Protein AF-A0A559KK58-F1 (afdb_monomer_lite)

Foldseek 3Di:
DVVVVVVLVVVLVVCVVVVNLVVNLVVLVVVLVPPDLAPPLPVNVVSLVVNCVSCVVVVVNVVSLVVLLVNLVSCLPPHLVLVVSLVSLVVQCVVDDPPDDLQSNLSSLQSNLSSCVSVLVLVSNLVSLVSSLVSCDPVPVPSNVVSLVSNLVSLVSVCVVVVNDVVSVVVSVVSVVVVVVVVVVVVVVD

Radius of gyration: 19.9 Å; chains: 1; bounding box: 42×38×58 Å

Sequence (190 aa):
MDELLNELKGYFAKYQTSDSMASYQIAIHAFLAHIPQWLAFELQMSLSYIRDELAHQAGAVFLTHSGRVGLISMWLAYSGKAASAVKAAKALDTTLREGDCRWLRGIAPYLASQAYSQLHDYRKAHNRAARAVKIFQETFPSDAATARNALLQAKLELYQQNNSDPKDLEEILSFADTETTRDRAARLTL

pLDDT: mean 80.18, std 13.8, range [43.69, 97.81]

Organism: Fusarium oxysporum f. sp. cubense (NCBI:txid61366)

Structure (mmCIF, N/CA/C/O backbone):
data_AF-A0A559KK58-F1
#
_entry.id   AF-A0A559KK58-F1
#
loop_
_atom_site.group_PDB
_atom_site.id
_atom_site.type_symbol
_atom_site.label_atom_id
_atom_site.label_alt_id
_atom_site.label_comp_id
_atom_site.label_asym_id
_atom_site.label_entity_id
_atom_site.label_seq_id
_atom_site.pdbx_PDB_ins_code
_atom_site.Cartn_x
_atom_site.Cartn_y
_atom_site.Cartn_z
_atom_site.occupancy
_atom_site.B_iso_or_equiv
_atom_site.auth_seq_id
_atom_site.auth_comp_id
_atom_site.auth_asym_id
_atom_site.auth_atom_id
_atom_site.pdbx_PDB_model_num
ATOM 1 N N . MET A 1 1 ? 2.236 -7.028 30.155 1.00 51.50 1 MET A N 1
ATOM 2 C CA . MET A 1 1 ? 1.472 -6.707 28.926 1.00 51.50 1 MET A CA 1
ATOM 3 C C . MET A 1 1 ? -0.007 -7.026 29.126 1.00 51.50 1 MET A C 1
ATOM 5 O O . MET A 1 1 ? -0.824 -6.155 28.864 1.00 51.50 1 MET A O 1
ATOM 9 N N . ASP A 1 2 ? -0.340 -8.196 29.680 1.00 51.03 2 ASP A N 1
ATOM 10 C CA . ASP A 1 2 ? -1.727 -8.598 29.985 1.00 51.03 2 ASP A CA 1
ATOM 11 C C . ASP A 1 2 ? -2.460 -7.679 30.967 1.00 51.03 2 ASP A C 1
ATOM 13 O O . ASP A 1 2 ? -3.656 -7.446 30.827 1.00 51.03 2 ASP A O 1
ATOM 17 N N . GLU A 1 3 ? -1.742 -7.105 31.929 1.00 54.62 3 GLU A N 1
ATOM 18 C CA . GLU A 1 3 ? -2.306 -6.204 32.939 1.00 54.62 3 GLU A CA 1
ATOM 19 C C . GLU A 1 3 ? -2.810 -4.886 32.325 1.00 54.62 3 GLU A C 1
ATOM 21 O O . GLU A 1 3 ? -3.969 -4.525 32.508 1.00 54.62 3 GLU A O 1
ATOM 26 N N . LEU A 1 4 ? -1.998 -4.250 31.471 1.00 58.09 4 LEU A N 1
ATOM 27 C CA . LEU A 1 4 ? -2.384 -3.058 30.703 1.00 58.09 4 LEU A CA 1
ATOM 28 C C . LEU A 1 4 ? -3.549 -3.356 29.742 1.00 58.09 4 LEU A C 1
ATOM 30 O O . LEU A 1 4 ? -4.440 -2.533 29.549 1.00 58.09 4 LEU A O 1
ATOM 34 N N . LEU A 1 5 ? -3.551 -4.549 29.137 1.00 57.44 5 LEU A N 1
ATOM 35 C CA . LEU A 1 5 ? -4.609 -4.989 28.229 1.00 57.44 5 LEU A CA 1
ATOM 36 C C . LEU A 1 5 ? -5.940 -5.186 28.968 1.00 57.44 5 LEU A C 1
ATOM 38 O O . LEU A 1 5 ? -6.999 -4.847 28.442 1.00 57.44 5 LEU A O 1
ATOM 42 N N . ASN A 1 6 ? -5.887 -5.725 30.187 1.00 63.09 6 ASN A N 1
ATOM 43 C CA . ASN A 1 6 ? -7.049 -5.895 31.053 1.00 63.09 6 ASN A CA 1
ATOM 44 C C . ASN A 1 6 ? -7.560 -4.556 31.589 1.00 63.09 6 ASN A C 1
ATOM 46 O O . ASN A 1 6 ? -8.771 -4.352 31.653 1.00 63.09 6 ASN A O 1
ATOM 50 N N . GLU A 1 7 ? -6.666 -3.620 31.895 1.00 63.28 7 GLU A N 1
ATOM 51 C CA . GLU A 1 7 ? -7.043 -2.270 32.307 1.00 63.28 7 GLU A CA 1
ATOM 52 C C . GLU A 1 7 ? -7.727 -1.504 31.162 1.00 63.28 7 GLU A C 1
ATOM 54 O O . GLU A 1 7 ? -8.810 -0.943 31.346 1.00 63.28 7 GLU A O 1
ATOM 59 N N . LEU A 1 8 ? -7.173 -1.580 29.944 1.00 61.06 8 LEU A N 1
ATOM 60 C CA . LEU A 1 8 ? -7.795 -1.049 28.725 1.00 61.06 8 LEU A CA 1
ATOM 61 C C . LEU A 1 8 ? -9.183 -1.655 28.500 1.00 61.06 8 LEU A C 1
ATOM 63 O O . LEU A 1 8 ? -10.144 -0.910 28.337 1.00 61.06 8 LEU A O 1
ATOM 67 N N . LYS A 1 9 ? -9.324 -2.985 28.586 1.00 63.34 9 LYS A N 1
ATOM 68 C CA . LYS A 1 9 ? -10.633 -3.664 28.516 1.00 63.34 9 LYS A CA 1
ATOM 69 C C . LYS A 1 9 ? -11.619 -3.148 29.572 1.00 63.34 9 LYS A C 1
ATOM 71 O O . LYS A 1 9 ? -12.800 -2.990 29.270 1.00 63.34 9 LYS A O 1
ATOM 76 N N . GLY A 1 10 ? -11.148 -2.846 30.782 1.00 64.69 10 GLY A N 1
ATOM 77 C CA . GLY A 1 10 ? -11.958 -2.257 31.850 1.00 64.69 10 GLY A CA 1
ATOM 78 C C . GLY A 1 10 ? -12.470 -0.850 31.521 1.00 64.69 10 GLY A C 1
ATOM 79 O O . GLY A 1 10 ? -13.640 -0.550 31.761 1.00 64.69 10 GLY A O 1
ATOM 80 N N . TYR A 1 11 ? -11.638 0.009 30.923 1.00 65.56 11 TYR A N 1
ATOM 81 C CA . TYR A 1 11 ? -12.080 1.319 30.424 1.00 65.56 11 TYR A CA 1
ATOM 82 C C . TYR A 1 11 ? -13.043 1.186 29.242 1.00 65.56 11 TYR A C 1
ATOM 84 O O . TYR A 1 11 ? -14.040 1.898 29.163 1.00 65.56 11 TYR A O 1
ATOM 92 N N . PHE A 1 12 ? -12.789 0.230 28.357 1.00 66.06 12 PHE A N 1
ATOM 93 C CA . PHE A 1 12 ? -13.595 -0.040 27.170 1.00 66.06 12 PHE A CA 1
ATOM 94 C C . PHE A 1 12 ? -15.013 -0.504 27.513 1.00 66.06 12 PHE A C 1
ATOM 96 O O . PHE A 1 12 ? -15.978 -0.024 26.917 1.00 66.06 12 PHE A O 1
ATOM 103 N N . ALA A 1 13 ? -15.154 -1.339 28.546 1.00 65.94 13 ALA A N 1
ATOM 104 C CA . ALA A 1 13 ? -16.453 -1.739 29.076 1.00 65.94 13 ALA A CA 1
ATOM 105 C C . ALA A 1 13 ? -17.284 -0.531 29.550 1.00 65.94 13 ALA A C 1
ATOM 107 O O . ALA A 1 13 ? -18.486 -0.483 29.298 1.00 65.94 13 ALA A O 1
ATOM 108 N N . LYS A 1 14 ? -16.648 0.486 30.158 1.00 65.56 14 LYS A N 1
ATOM 109 C CA . LYS A 1 14 ? -17.328 1.712 30.624 1.00 65.56 14 LYS A CA 1
ATOM 110 C C . LYS A 1 14 ? -17.874 2.560 29.471 1.00 65.56 14 LYS A C 1
ATOM 112 O O . LYS A 1 14 ? -18.967 3.123 29.579 1.00 65.56 14 LYS A O 1
ATOM 117 N N . TYR A 1 15 ? -17.143 2.641 28.360 1.00 62.94 15 TYR A N 1
ATOM 118 C CA . TYR A 1 15 ? -17.608 3.359 27.171 1.00 62.94 15 TYR A CA 1
ATOM 119 C C . TYR A 1 15 ? -18.758 2.630 26.463 1.00 62.94 1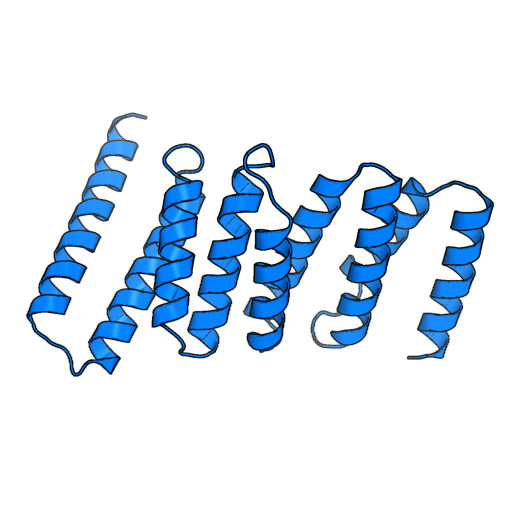5 TYR A C 1
ATOM 121 O O . TYR A 1 15 ? -19.711 3.276 26.032 1.00 62.94 15 TYR A O 1
ATOM 129 N N . GLN A 1 16 ? -18.723 1.293 26.419 1.00 58.62 16 GLN A N 1
ATOM 130 C CA . GLN A 1 16 ? -19.823 0.492 25.872 1.00 58.62 16 GLN A CA 1
ATOM 131 C C . GLN A 1 16 ? -21.109 0.628 26.694 1.00 58.62 16 GLN A C 1
ATOM 133 O O . GLN A 1 16 ? -22.181 0.799 26.124 1.00 58.62 16 GLN A O 1
ATOM 138 N N . THR A 1 17 ? -21.016 0.636 28.027 1.00 63.09 17 THR A N 1
ATOM 139 C CA . THR A 1 17 ? -22.186 0.840 28.903 1.00 63.09 17 THR A CA 1
ATOM 140 C C . THR A 1 17 ? -22.788 2.245 28.836 1.00 63.09 17 THR A C 1
ATOM 142 O O . THR A 1 17 ? -23.910 2.437 29.290 1.00 63.09 17 THR A O 1
ATOM 145 N N . SER A 1 18 ? -22.057 3.229 28.303 1.00 62.66 18 SER A N 1
ATOM 146 C CA . SER A 1 18 ? -22.502 4.629 28.199 1.00 62.66 18 SER A CA 1
ATOM 147 C C . SER A 1 18 ? -22.886 5.049 26.776 1.00 62.66 18 SER A C 1
ATOM 149 O O . SER A 1 18 ? -23.122 6.231 26.546 1.00 62.66 18 SER A O 1
ATOM 151 N N . ASP A 1 19 ? -22.923 4.103 25.830 1.00 59.19 19 ASP A N 1
ATOM 152 C CA . ASP A 1 19 ? -23.214 4.323 24.403 1.00 59.19 19 ASP A CA 1
ATOM 153 C C . ASP A 1 19 ? -22.347 5.424 23.744 1.00 59.19 19 ASP A C 1
ATOM 155 O O . ASP A 1 19 ? -22.726 6.089 22.782 1.00 59.19 19 ASP A O 1
ATOM 159 N N . SER A 1 20 ? -21.133 5.634 24.266 1.00 65.94 20 SER A N 1
ATOM 160 C CA . SER A 1 20 ? -20.225 6.711 23.849 1.00 65.94 20 SER A CA 1
ATOM 161 C C . SER A 1 20 ? -19.149 6.217 22.874 1.00 65.94 20 SER A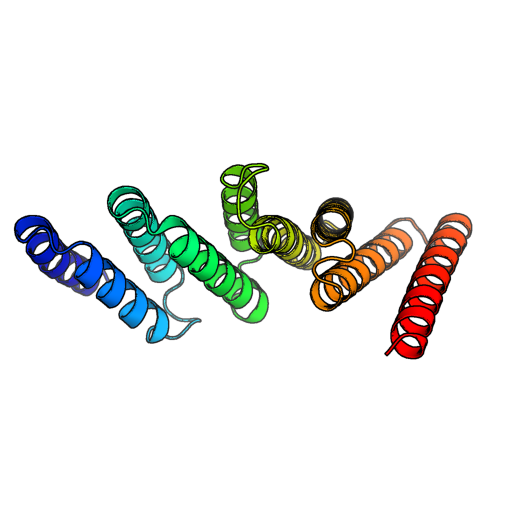 C 1
ATOM 163 O O . SER A 1 20 ? -17.946 6.439 23.047 1.00 65.94 20 SER A O 1
ATOM 165 N N . MET A 1 21 ? -19.576 5.544 21.801 1.00 64.25 21 MET A N 1
ATOM 166 C CA . MET A 1 21 ? -18.669 4.888 20.841 1.00 64.25 21 MET A CA 1
ATOM 167 C C . MET A 1 21 ? -17.661 5.839 20.186 1.00 64.25 21 MET A C 1
ATOM 169 O O . MET A 1 21 ? -16.515 5.457 19.947 1.00 64.25 21 MET A O 1
ATOM 173 N N . ALA A 1 22 ? -18.035 7.101 19.962 1.00 60.00 22 ALA A N 1
ATOM 174 C CA . ALA A 1 22 ? -17.124 8.115 19.433 1.00 60.00 22 ALA A CA 1
ATOM 175 C C . ALA A 1 22 ? -15.963 8.426 20.400 1.00 60.00 22 ALA A C 1
ATOM 177 O O . ALA A 1 22 ? -14.804 8.493 19.987 1.00 60.00 22 ALA A O 1
ATOM 178 N N . SER A 1 23 ? -16.246 8.563 21.699 1.00 64.06 23 SER A N 1
ATOM 179 C CA . SER A 1 23 ? -15.232 8.802 22.736 1.00 64.06 23 SER A CA 1
ATOM 180 C C . SER A 1 23 ? -14.291 7.610 22.885 1.00 64.06 23 SER A C 1
ATOM 182 O O . SER A 1 23 ? -13.080 7.782 23.034 1.00 64.06 23 SER A O 1
ATOM 184 N N . TYR A 1 24 ? -14.834 6.401 22.759 1.00 64.38 24 TYR A N 1
ATOM 185 C CA . TYR A 1 24 ? -14.052 5.174 22.768 1.00 64.38 24 TYR A CA 1
ATOM 186 C C . TYR A 1 24 ? -13.078 5.111 21.577 1.00 64.38 24 TYR A C 1
ATOM 188 O O . TYR A 1 24 ? -11.885 4.841 21.740 1.00 64.38 24 TYR A O 1
ATOM 196 N N . GLN A 1 25 ? -13.552 5.457 20.379 1.00 62.72 25 GLN A N 1
ATOM 197 C CA . GLN A 1 25 ? -12.721 5.508 19.177 1.00 62.72 25 GLN A CA 1
ATOM 198 C C . GLN A 1 25 ? -11.582 6.539 19.294 1.00 62.72 25 GLN A C 1
ATOM 200 O O . GLN A 1 25 ? -10.449 6.248 18.897 1.00 62.72 25 GLN A O 1
ATOM 205 N N . ILE A 1 26 ? -11.857 7.718 19.866 1.00 65.94 26 ILE A N 1
ATOM 206 C CA . ILE A 1 26 ? -10.848 8.762 20.120 1.00 65.94 26 ILE A CA 1
ATOM 207 C C . ILE A 1 26 ? -9.773 8.254 21.087 1.00 65.94 26 ILE A C 1
ATOM 209 O O . ILE A 1 26 ? -8.583 8.437 20.826 1.00 65.94 26 ILE A O 1
ATOM 213 N N . ALA A 1 27 ? -10.169 7.568 22.163 1.00 66.94 27 ALA A N 1
ATOM 214 C CA . ALA A 1 27 ? -9.234 7.025 23.143 1.00 66.94 27 ALA A CA 1
ATOM 215 C C . ALA A 1 27 ? -8.281 5.992 22.518 1.00 66.94 27 ALA A C 1
ATOM 217 O O . ALA A 1 27 ? -7.065 6.108 22.672 1.00 66.94 27 ALA A O 1
ATOM 218 N N . ILE A 1 28 ? -8.797 5.026 21.745 1.00 67.31 28 ILE A N 1
ATOM 219 C CA . ILE A 1 28 ? -7.948 4.036 21.054 1.00 67.31 28 ILE A CA 1
ATOM 220 C C . ILE A 1 28 ? -6.985 4.719 20.078 1.00 67.31 28 ILE A C 1
ATOM 222 O O . ILE A 1 28 ? -5.812 4.348 20.002 1.00 67.31 28 ILE A O 1
ATOM 226 N N . HIS A 1 29 ? -7.463 5.716 19.328 1.00 65.94 29 HIS A N 1
ATOM 227 C CA . HIS A 1 29 ? -6.617 6.459 18.400 1.00 65.94 29 HIS A CA 1
ATOM 228 C C . HIS A 1 29 ? -5.466 7.173 19.124 1.00 65.94 29 HIS A C 1
ATOM 230 O O . HIS A 1 29 ? -4.319 7.078 18.687 1.00 65.94 29 HIS A O 1
ATOM 236 N N . ALA A 1 30 ? -5.754 7.817 20.259 1.00 67.19 30 ALA A N 1
ATOM 237 C CA . ALA A 1 30 ? -4.750 8.480 21.082 1.00 67.19 30 ALA A CA 1
ATOM 238 C C . ALA A 1 30 ? -3.710 7.491 21.638 1.00 67.19 30 ALA A C 1
ATOM 240 O O . ALA A 1 30 ? -2.513 7.770 21.565 1.00 67.19 30 ALA A O 1
ATOM 241 N N . PHE A 1 31 ? -4.135 6.314 22.113 1.00 67.62 31 PHE A N 1
ATOM 242 C CA . PHE A 1 31 ? -3.216 5.267 22.577 1.00 67.62 31 PHE A CA 1
ATOM 243 C C . PHE A 1 31 ? -2.301 4.759 21.459 1.00 67.62 31 PHE A C 1
ATOM 245 O O . PHE A 1 31 ? -1.089 4.667 21.650 1.00 67.62 31 PHE A O 1
ATOM 252 N N . LEU A 1 32 ? -2.854 4.483 20.274 1.00 64.94 32 LEU A N 1
ATOM 253 C CA . LEU A 1 32 ? -2.070 4.047 19.114 1.00 64.94 32 LEU A CA 1
ATOM 254 C C . LEU A 1 32 ? -1.010 5.077 18.697 1.00 64.94 32 LEU A C 1
ATOM 256 O O . LEU A 1 32 ? 0.063 4.682 18.249 1.00 64.94 32 LEU A O 1
ATOM 260 N N . ALA A 1 33 ? -1.290 6.372 18.861 1.00 64.56 33 ALA A N 1
ATOM 261 C CA . ALA A 1 33 ? -0.351 7.440 18.525 1.00 64.56 33 ALA A CA 1
ATOM 262 C C . ALA A 1 33 ? 0.844 7.551 19.497 1.00 64.56 33 ALA A C 1
ATOM 264 O O . ALA A 1 33 ? 1.879 8.085 19.107 1.00 64.56 33 ALA A O 1
ATOM 265 N N . HIS A 1 34 ? 0.725 7.047 20.734 1.00 69.38 34 HIS A N 1
ATOM 266 C CA . HIS A 1 34 ? 1.727 7.237 21.799 1.00 69.38 34 HIS A CA 1
ATOM 267 C C . HIS A 1 34 ? 2.546 5.982 22.139 1.00 69.38 34 HIS A C 1
ATOM 269 O O . HIS A 1 34 ? 3.505 6.064 22.905 1.00 69.38 34 HIS A O 1
ATOM 275 N N . ILE A 1 35 ? 2.203 4.817 21.586 1.00 65.38 35 ILE A N 1
ATOM 276 C CA . ILE A 1 35 ? 2.972 3.583 21.794 1.00 65.38 35 ILE A CA 1
ATOM 277 C C . ILE A 1 35 ? 4.212 3.587 20.877 1.00 65.38 35 ILE A C 1
ATOM 279 O O . ILE A 1 35 ? 4.046 3.640 19.652 1.00 65.38 35 ILE A O 1
ATOM 283 N N . PRO A 1 36 ? 5.446 3.474 21.420 1.00 60.81 36 PRO A N 1
ATOM 284 C CA . PRO A 1 36 ? 6.663 3.424 20.614 1.00 60.81 36 PRO A CA 1
ATOM 285 C C . PRO A 1 36 ? 6.614 2.291 19.590 1.00 60.81 36 PRO A C 1
ATOM 287 O O . PRO A 1 36 ? 6.333 1.132 19.905 1.00 60.81 36 PRO A O 1
ATOM 290 N N . GLN A 1 37 ? 6.897 2.644 18.342 1.00 56.06 37 GLN A N 1
ATOM 291 C CA . GLN A 1 37 ? 6.483 1.890 17.157 1.00 56.06 37 GLN A CA 1
ATOM 292 C C . GLN A 1 37 ? 7.197 0.537 16.992 1.00 56.06 37 GLN A C 1
ATOM 294 O O . GLN A 1 37 ? 6.676 -0.354 16.324 1.00 56.06 37 GLN A O 1
ATOM 299 N N . TRP A 1 38 ? 8.351 0.357 17.640 1.00 56.59 38 TRP A N 1
ATOM 300 C CA . TRP A 1 38 ? 9.113 -0.896 17.674 1.00 56.59 38 TRP A CA 1
ATOM 301 C C . TRP A 1 38 ? 8.756 -1.814 18.852 1.00 56.59 38 TRP A C 1
ATOM 303 O O . TRP A 1 38 ? 9.150 -2.977 18.851 1.00 56.59 38 TRP A O 1
ATOM 313 N N . LEU A 1 39 ? 8.043 -1.320 19.872 1.00 58.97 39 LEU A N 1
ATOM 314 C CA . LEU A 1 39 ? 7.950 -2.010 21.164 1.00 58.97 39 LEU A CA 1
ATOM 315 C C . LEU A 1 39 ? 6.685 -2.869 21.325 1.00 58.97 39 LEU A C 1
ATOM 317 O O . LEU A 1 39 ? 6.641 -3.713 22.215 1.00 58.97 39 LEU A O 1
ATOM 321 N N . ALA A 1 40 ? 5.648 -2.679 20.498 1.00 67.75 40 ALA A N 1
ATOM 322 C CA . ALA A 1 40 ? 4.357 -3.333 20.743 1.00 67.75 40 ALA A CA 1
ATOM 323 C C . ALA A 1 40 ? 3.515 -3.596 19.477 1.00 67.75 40 ALA A C 1
ATOM 325 O O . ALA A 1 40 ? 2.344 -3.224 19.399 1.00 67.75 40 ALA A O 1
ATOM 326 N N . PHE A 1 41 ? 4.099 -4.277 18.486 1.00 68.25 41 PHE A N 1
ATOM 327 C CA . PHE A 1 41 ? 3.407 -4.670 17.248 1.00 68.25 41 PHE A CA 1
ATOM 328 C C . PHE A 1 41 ? 2.083 -5.423 17.505 1.00 68.25 41 PHE A C 1
ATOM 330 O O . PHE A 1 41 ? 1.060 -5.107 16.900 1.00 68.25 41 PHE A O 1
ATOM 337 N N . GLU A 1 42 ? 2.067 -6.386 18.432 1.00 67.94 42 GLU A N 1
ATOM 338 C CA . GLU A 1 42 ? 0.855 -7.168 18.732 1.00 67.94 42 GLU A CA 1
ATOM 339 C C . GLU A 1 42 ? -0.237 -6.346 19.431 1.00 67.94 42 GLU A C 1
ATOM 341 O O . GLU A 1 42 ? -1.428 -6.525 19.161 1.00 67.94 42 GLU A O 1
ATOM 346 N N . LEU A 1 43 ? 0.158 -5.381 20.266 1.00 69.25 43 LEU A N 1
ATOM 347 C CA . LEU A 1 43 ? -0.768 -4.434 20.884 1.00 69.25 43 LEU A CA 1
ATOM 348 C C . LEU A 1 43 ? -1.387 -3.506 19.831 1.00 69.25 43 LEU A C 1
ATOM 350 O O . LEU A 1 43 ? -2.594 -3.284 19.848 1.00 69.25 43 LEU A O 1
ATOM 354 N N . GLN A 1 44 ? -0.589 -3.018 18.875 1.00 69.56 44 GLN A N 1
ATOM 355 C CA . GLN A 1 44 ? -1.083 -2.204 17.758 1.00 69.56 44 GLN A CA 1
ATOM 356 C C . GLN A 1 44 ? -2.077 -2.975 16.881 1.00 69.56 44 GLN A C 1
ATOM 358 O O . GLN A 1 44 ? -3.117 -2.430 16.513 1.00 69.56 44 GLN A O 1
ATOM 363 N N . MET A 1 45 ? -1.792 -4.247 16.584 1.00 71.50 45 MET A N 1
ATOM 364 C CA . MET A 1 45 ? -2.713 -5.133 15.864 1.00 71.50 45 MET A CA 1
ATOM 365 C C . MET A 1 45 ? -4.035 -5.308 16.617 1.00 71.50 45 MET A C 1
ATOM 367 O O . MET A 1 45 ? -5.106 -5.150 16.032 1.00 71.50 45 MET A O 1
ATOM 371 N N . SER A 1 46 ? -3.959 -5.587 17.920 1.00 70.38 46 SER A N 1
ATOM 372 C CA . SER A 1 46 ? -5.135 -5.812 18.768 1.00 70.38 46 SER A CA 1
ATOM 373 C C . SER A 1 46 ? -6.000 -4.553 18.888 1.00 70.38 46 SER A C 1
ATOM 375 O O . SER A 1 46 ? -7.212 -4.610 18.698 1.00 70.38 46 SER A O 1
ATOM 377 N N . LEU A 1 47 ? -5.385 -3.390 19.123 1.00 69.94 47 LEU A N 1
ATOM 378 C CA . LEU A 1 47 ? -6.085 -2.104 19.191 1.00 69.94 47 LEU A CA 1
ATOM 379 C C . LEU A 1 47 ? -6.673 -1.684 17.836 1.00 69.94 47 LEU A C 1
ATOM 381 O O . LEU A 1 47 ? -7.758 -1.104 17.796 1.00 69.94 47 LEU A O 1
ATOM 385 N N . SER A 1 48 ? -5.999 -1.998 16.723 1.00 70.69 48 SER A N 1
ATOM 386 C CA . SER A 1 48 ? -6.552 -1.769 15.383 1.00 70.69 48 SER A CA 1
ATOM 387 C C . SER A 1 48 ? -7.823 -2.583 15.158 1.00 70.69 48 SER A C 1
ATOM 389 O O . SER A 1 48 ? -8.794 -2.031 14.653 1.00 70.69 48 SER A O 1
ATOM 391 N N . TYR A 1 49 ? -7.842 -3.857 15.561 1.00 70.31 49 TYR A N 1
ATOM 392 C CA . TYR A 1 49 ? -9.021 -4.712 15.416 1.00 70.31 49 TYR A CA 1
ATOM 393 C C . TYR A 1 49 ? -10.220 -4.166 16.203 1.00 70.31 49 TYR A C 1
ATOM 395 O O . TYR A 1 49 ? -11.311 -4.025 15.657 1.00 70.31 49 TYR A O 1
ATOM 403 N N . ILE A 1 50 ? -9.996 -3.760 17.457 1.00 69.50 50 ILE A N 1
ATOM 404 C CA . ILE A 1 50 ? -11.041 -3.166 18.305 1.00 69.50 50 ILE A CA 1
ATOM 405 C C . ILE A 1 50 ? -11.587 -1.876 17.673 1.00 69.50 50 ILE A C 1
ATOM 407 O O . ILE A 1 50 ? -12.796 -1.663 17.604 1.00 69.50 50 ILE A O 1
ATOM 411 N N . ARG A 1 51 ? -10.705 -1.016 17.152 1.00 70.19 51 ARG A N 1
ATOM 412 C CA . ARG A 1 51 ? -11.112 0.201 16.439 1.00 70.19 51 ARG A CA 1
ATOM 413 C C . ARG A 1 51 ? -11.950 -0.099 15.194 1.00 70.19 51 ARG A C 1
ATOM 415 O O . ARG A 1 51 ? -12.853 0.674 14.876 1.00 70.19 51 ARG A O 1
ATOM 422 N N . ASP A 1 52 ? -11.638 -1.171 14.472 1.00 67.12 52 ASP A N 1
ATOM 423 C CA . ASP A 1 52 ? -12.361 -1.548 13.258 1.00 67.12 52 ASP A CA 1
ATOM 424 C C . ASP A 1 52 ? -13.811 -1.945 13.548 1.00 67.12 52 ASP A C 1
ATOM 426 O O . ASP A 1 52 ? -14.721 -1.552 12.811 1.00 67.12 52 ASP A O 1
ATOM 430 N N . GLU A 1 53 ? -14.008 -2.682 14.640 1.00 67.94 53 GLU A N 1
ATOM 431 C CA . GLU A 1 53 ? -15.314 -3.120 15.125 1.00 67.94 53 GLU A CA 1
ATOM 432 C C . GLU A 1 53 ? -16.174 -1.925 15.564 1.00 67.94 53 GLU A C 1
ATOM 434 O O . GLU A 1 53 ? -17.311 -1.772 15.116 1.00 67.94 53 GLU A O 1
ATOM 439 N N . LEU A 1 54 ? -15.593 -1.000 16.333 1.00 64.88 54 LEU A N 1
ATOM 440 C CA . LEU A 1 54 ? -16.279 0.220 16.777 1.00 64.88 54 LEU A CA 1
ATOM 441 C C . LEU A 1 54 ? -16.642 1.152 15.624 1.00 64.88 54 LEU A C 1
ATOM 443 O O . LEU A 1 54 ? -17.711 1.755 15.611 1.00 64.88 54 LEU A O 1
ATOM 447 N N . ALA A 1 55 ? -15.767 1.273 14.629 1.00 66.19 55 ALA A N 1
ATOM 448 C CA . ALA A 1 55 ? -16.013 2.156 13.498 1.00 66.19 55 ALA A CA 1
ATOM 449 C C . ALA A 1 55 ? -17.112 1.646 12.565 1.00 66.19 55 ALA A C 1
ATOM 451 O O . ALA A 1 55 ? -17.799 2.461 11.952 1.00 66.19 55 ALA A O 1
ATOM 452 N N . HIS A 1 56 ? -17.302 0.326 12.470 1.00 67.06 56 HIS A N 1
ATOM 453 C CA . HIS A 1 56 ? -18.468 -0.237 11.790 1.00 67.06 56 HIS A CA 1
ATOM 454 C C . HIS A 1 56 ? -19.762 0.121 12.521 1.00 67.06 56 HIS A C 1
ATOM 456 O O . HIS A 1 56 ? -20.737 0.493 11.875 1.00 67.06 56 HIS A O 1
ATOM 462 N N . GLN A 1 57 ? -19.755 0.073 13.853 1.00 64.19 57 GLN A N 1
ATOM 463 C CA . GLN A 1 57 ? -20.919 0.420 14.672 1.00 64.19 57 GLN A CA 1
ATOM 464 C C . GLN A 1 57 ? -21.236 1.925 14.626 1.00 64.19 57 GLN A C 1
ATOM 466 O O . GLN A 1 57 ? -22.399 2.306 14.569 1.00 64.19 57 GLN A O 1
ATOM 471 N N . ALA A 1 58 ? -20.210 2.780 14.581 1.00 63.78 58 ALA A N 1
ATOM 472 C CA . ALA A 1 58 ? -20.351 4.239 14.566 1.00 63.78 58 ALA A CA 1
ATOM 473 C C . ALA A 1 58 ? -20.458 4.864 13.156 1.00 63.78 58 ALA A C 1
ATOM 475 O O . ALA A 1 58 ? -20.524 6.085 13.031 1.00 63.78 58 ALA A O 1
ATOM 476 N N . GLY A 1 59 ? -20.405 4.067 12.080 1.00 67.12 59 GLY A N 1
ATOM 477 C CA . GLY A 1 59 ? -20.398 4.569 10.696 1.00 67.12 59 GLY A CA 1
ATOM 478 C C . GLY A 1 59 ? -19.117 5.318 10.281 1.00 67.12 59 GLY A C 1
ATOM 479 O O . GLY A 1 59 ? -19.067 5.927 9.214 1.00 67.12 59 GLY A O 1
ATOM 480 N N . ALA A 1 60 ? -18.048 5.259 11.081 1.00 72.44 60 ALA A N 1
ATOM 481 C CA . ALA A 1 60 ? -16.799 6.010 10.900 1.00 72.44 60 ALA A CA 1
ATOM 482 C C . ALA A 1 60 ? -15.735 5.253 10.072 1.00 72.44 60 ALA A C 1
ATOM 484 O O . ALA A 1 60 ? -14.529 5.340 10.331 1.00 72.44 60 ALA A O 1
ATOM 485 N N . VAL A 1 61 ? -16.174 4.492 9.067 1.00 74.62 61 VAL A N 1
ATOM 486 C CA . VAL A 1 61 ? -15.350 3.525 8.315 1.00 74.62 61 VAL A CA 1
ATOM 487 C C . VAL A 1 61 ? -14.154 4.187 7.612 1.00 74.62 61 VAL A C 1
ATOM 489 O O . VAL A 1 61 ? -13.045 3.647 7.633 1.00 74.62 61 VAL A O 1
ATOM 492 N N . PHE A 1 62 ? -14.334 5.398 7.070 1.00 77.06 62 PHE A N 1
ATOM 493 C CA . PHE A 1 62 ? -13.261 6.149 6.408 1.00 77.06 62 PHE A CA 1
ATOM 494 C C . PHE A 1 62 ? -12.076 6.433 7.340 1.00 77.06 62 PHE A C 1
ATOM 496 O O . PHE A 1 62 ? -10.934 6.116 7.004 1.00 77.06 62 PHE A O 1
ATOM 503 N N . LEU A 1 63 ? -12.343 6.988 8.529 1.00 72.31 63 LEU A N 1
ATOM 504 C CA . LEU A 1 63 ? -11.295 7.317 9.500 1.00 72.31 63 LEU A CA 1
ATOM 505 C C . LEU A 1 63 ? -10.500 6.072 9.867 1.00 72.31 63 LEU A C 1
ATOM 507 O O . LEU A 1 63 ? -9.278 6.116 9.984 1.00 72.31 63 LEU A O 1
ATOM 511 N N . THR A 1 64 ? -11.183 4.948 10.029 1.00 78.38 64 THR A N 1
ATOM 512 C CA . THR A 1 64 ? -10.574 3.664 10.361 1.00 78.38 64 THR A CA 1
ATOM 513 C C . THR A 1 64 ? -9.663 3.135 9.268 1.00 78.38 64 THR A C 1
ATOM 515 O O . THR A 1 64 ? -8.516 2.788 9.554 1.00 78.38 64 THR A O 1
ATOM 518 N N . HIS A 1 65 ? -10.100 3.163 8.012 1.00 85.81 65 HIS A N 1
ATOM 519 C CA . HIS A 1 65 ? -9.247 2.794 6.888 1.00 85.81 65 HIS A CA 1
ATOM 520 C C . HIS A 1 65 ? -8.008 3.687 6.770 1.00 85.81 65 HIS A C 1
ATOM 522 O O . HIS A 1 65 ? -6.906 3.161 6.622 1.00 85.81 65 HIS A O 1
ATOM 528 N N . SER A 1 66 ? -8.142 5.002 6.950 1.00 83.31 66 SER A N 1
ATOM 529 C CA . SER A 1 66 ? -6.995 5.922 6.978 1.00 83.31 66 SER A CA 1
ATOM 530 C C . SER A 1 66 ? -6.009 5.593 8.105 1.00 83.31 66 SER A C 1
ATOM 532 O O . SER A 1 66 ? -4.795 5.650 7.923 1.00 83.31 66 SER A O 1
ATOM 534 N N . GLY A 1 67 ? -6.508 5.157 9.264 1.00 77.44 67 GLY A N 1
ATOM 535 C CA . GLY A 1 67 ? -5.655 4.655 10.341 1.00 77.44 67 GLY A CA 1
ATOM 536 C C . GLY A 1 67 ? -4.900 3.378 9.999 1.00 77.44 67 GLY A C 1
ATOM 537 O O . GLY A 1 67 ? -3.717 3.273 10.316 1.00 77.44 67 GLY A O 1
ATOM 538 N N . ARG A 1 68 ? -5.565 2.422 9.336 1.00 83.25 68 ARG A N 1
ATOM 539 C CA . ARG A 1 68 ? -4.923 1.192 8.851 1.00 83.25 68 ARG A CA 1
ATOM 540 C C . ARG A 1 68 ? -3.807 1.510 7.858 1.00 83.25 68 ARG A C 1
ATOM 542 O O . ARG A 1 68 ? -2.738 0.922 7.956 1.00 83.25 68 ARG A O 1
ATOM 549 N N . VAL A 1 69 ? -4.027 2.466 6.953 1.00 89.56 69 VAL A N 1
ATOM 550 C CA . VAL A 1 69 ? -2.990 2.956 6.029 1.00 89.56 69 VAL A CA 1
ATOM 551 C C . VAL A 1 69 ? -1.774 3.462 6.805 1.00 89.56 69 VAL A C 1
ATOM 553 O O . VAL A 1 69 ? -0.663 3.020 6.531 1.00 89.56 69 VAL A O 1
ATOM 556 N N . GLY A 1 70 ? -1.977 4.309 7.821 1.00 83.62 70 GLY A N 1
ATOM 557 C CA . GLY A 1 70 ? -0.892 4.796 8.679 1.00 83.62 70 GLY A CA 1
ATOM 558 C C . GLY A 1 70 ? -0.116 3.670 9.373 1.00 83.62 70 GLY A C 1
ATOM 559 O O . GLY A 1 70 ? 1.110 3.640 9.308 1.00 83.62 70 GLY A O 1
ATOM 560 N N . LEU A 1 71 ? -0.820 2.706 9.977 1.00 81.75 71 LEU A N 1
ATOM 561 C CA . LEU A 1 71 ? -0.205 1.540 10.627 1.00 81.75 71 LEU A CA 1
ATOM 562 C C . LEU A 1 71 ? 0.633 0.702 9.652 1.00 81.75 71 LEU A C 1
ATOM 564 O O . LEU A 1 71 ? 1.780 0.377 9.951 1.00 81.75 71 LEU A O 1
ATOM 568 N N . ILE A 1 72 ? 0.091 0.391 8.472 1.00 88.94 72 ILE A N 1
ATOM 569 C CA . ILE A 1 72 ? 0.797 -0.398 7.455 1.00 88.94 72 ILE A CA 1
ATOM 570 C C . ILE A 1 72 ? 2.054 0.338 6.979 1.00 88.94 72 ILE A C 1
ATOM 572 O O . ILE A 1 72 ? 3.123 -0.270 6.914 1.00 88.94 72 ILE A O 1
ATOM 576 N N . SER A 1 73 ? 1.947 1.637 6.684 1.00 87.56 73 SER A N 1
ATOM 577 C CA . SER A 1 73 ? 3.091 2.467 6.288 1.00 87.56 73 SER A CA 1
ATOM 578 C C . SER A 1 73 ? 4.193 2.451 7.346 1.00 87.56 73 SER A C 1
ATOM 580 O O . SER A 1 73 ? 5.365 2.286 7.013 1.00 87.56 73 SER A O 1
ATOM 582 N N . MET A 1 74 ? 3.829 2.546 8.628 1.00 81.88 74 MET A N 1
ATOM 583 C CA . MET A 1 74 ? 4.797 2.463 9.724 1.00 81.88 74 MET A CA 1
ATOM 584 C C . MET A 1 74 ? 5.466 1.091 9.806 1.00 81.88 74 MET A C 1
ATOM 586 O O . MET A 1 74 ? 6.679 1.012 10.007 1.00 81.88 74 MET A O 1
ATOM 590 N N . TRP A 1 75 ? 4.716 0.001 9.626 1.00 84.69 75 TRP A N 1
ATOM 591 C CA . TRP A 1 75 ? 5.310 -1.335 9.658 1.00 84.69 75 TRP A CA 1
ATOM 592 C C . TRP A 1 75 ? 6.340 -1.535 8.553 1.00 84.69 75 TRP A C 1
ATOM 594 O O . TRP A 1 75 ? 7.392 -2.125 8.814 1.00 84.69 75 TRP A O 1
ATOM 604 N N . LEU A 1 76 ? 6.055 -1.015 7.358 1.00 87.81 76 LEU A N 1
ATOM 605 C CA . LEU A 1 76 ? 6.973 -1.049 6.224 1.00 87.81 76 LEU A CA 1
ATOM 606 C C . LEU A 1 76 ? 8.228 -0.216 6.470 1.00 87.81 76 LEU A C 1
ATOM 608 O O . LEU A 1 76 ? 9.316 -0.655 6.115 1.00 87.81 76 LEU A O 1
ATOM 612 N N . ALA A 1 77 ? 8.095 0.954 7.090 1.00 84.19 77 ALA A N 1
ATOM 613 C CA . ALA A 1 77 ? 9.229 1.840 7.314 1.00 84.19 77 ALA A CA 1
ATOM 614 C C . ALA A 1 77 ? 10.163 1.367 8.443 1.00 84.19 77 ALA A C 1
ATOM 616 O O . ALA A 1 77 ? 11.373 1.545 8.332 1.00 84.19 77 ALA A O 1
ATOM 617 N N . TYR A 1 78 ? 9.630 0.767 9.519 1.00 76.31 78 TYR A N 1
ATOM 618 C CA . TYR A 1 78 ? 10.387 0.676 10.780 1.00 76.31 78 TYR A CA 1
ATOM 619 C C . TYR A 1 78 ? 10.436 -0.698 11.459 1.00 76.31 78 TYR A C 1
ATOM 621 O O . TYR A 1 78 ? 11.195 -0.865 12.408 1.00 76.31 78 TYR A O 1
ATOM 629 N N . SER A 1 79 ? 9.641 -1.688 11.034 1.00 67.06 79 SER A N 1
ATOM 630 C CA . SER A 1 79 ? 9.447 -2.914 11.840 1.00 67.06 79 SER A CA 1
ATOM 631 C C . SER A 1 79 ? 9.928 -4.217 11.195 1.00 67.06 79 SER A C 1
ATOM 633 O O . SER A 1 79 ? 9.923 -5.263 11.848 1.00 67.06 79 SER A O 1
ATOM 635 N N . GLY A 1 80 ? 10.271 -4.198 9.902 1.00 73.81 80 GLY A N 1
ATOM 636 C CA . GLY A 1 80 ? 10.582 -5.414 9.139 1.00 73.81 80 GLY A CA 1
ATOM 637 C C . GLY A 1 80 ? 9.403 -6.395 9.017 1.00 73.81 80 GLY A C 1
ATOM 638 O O . GLY A 1 80 ? 9.581 -7.541 8.609 1.00 73.81 80 GLY A O 1
ATOM 639 N N . LYS A 1 81 ? 8.174 -5.986 9.366 1.00 84.25 81 LYS A N 1
ATOM 640 C CA . LYS A 1 81 ? 6.968 -6.835 9.336 1.00 84.25 81 LYS A CA 1
ATOM 641 C C . LYS A 1 81 ? 6.280 -6.830 7.969 1.00 84.25 81 LYS A C 1
ATOM 643 O O . LYS A 1 81 ? 5.051 -6.791 7.888 1.00 84.25 81 LYS A O 1
ATOM 648 N N . ALA A 1 82 ? 7.057 -6.924 6.891 1.00 89.19 82 ALA A N 1
ATOM 649 C CA . ALA A 1 82 ? 6.556 -6.887 5.517 1.00 89.19 82 ALA A CA 1
ATOM 650 C C . ALA A 1 82 ? 5.452 -7.934 5.256 1.00 89.19 82 ALA A C 1
ATOM 652 O O . ALA A 1 82 ? 4.419 -7.626 4.665 1.00 89.19 82 ALA A O 1
ATOM 653 N N . ALA A 1 83 ? 5.589 -9.153 5.792 1.00 89.25 83 ALA A N 1
ATOM 654 C CA . ALA A 1 83 ? 4.564 -10.196 5.666 1.00 89.25 83 ALA A CA 1
ATOM 655 C C . ALA A 1 83 ? 3.219 -9.815 6.318 1.00 89.25 83 ALA A C 1
ATOM 657 O O . ALA A 1 83 ? 2.152 -10.109 5.771 1.00 89.25 83 ALA A O 1
ATOM 658 N N . SER A 1 84 ? 3.249 -9.137 7.467 1.00 87.50 84 SER A N 1
ATOM 659 C CA . SER A 1 84 ? 2.040 -8.635 8.129 1.00 87.50 84 SER A CA 1
ATOM 660 C C . SER A 1 84 ? 1.443 -7.449 7.376 1.00 87.50 84 SER A C 1
ATOM 662 O O . SER A 1 84 ? 0.226 -7.394 7.194 1.00 87.50 84 SER A O 1
ATOM 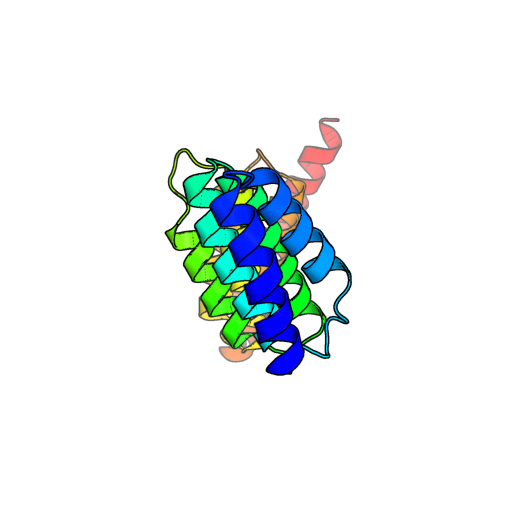664 N N . ALA A 1 85 ? 2.291 -6.555 6.860 1.00 90.88 85 ALA A N 1
ATOM 665 C CA . ALA A 1 85 ? 1.875 -5.447 6.007 1.00 90.88 85 ALA A CA 1
ATOM 666 C C . ALA A 1 85 ? 1.157 -5.940 4.738 1.00 90.88 85 ALA A C 1
ATOM 668 O O . ALA A 1 85 ? 0.103 -5.405 4.401 1.00 90.88 85 ALA A O 1
ATOM 669 N N . VAL A 1 86 ? 1.630 -7.021 4.096 1.00 94.19 86 VAL A N 1
ATOM 670 C CA . VAL A 1 86 ? 0.920 -7.671 2.976 1.00 94.19 86 VAL A CA 1
ATOM 671 C C . VAL A 1 86 ? -0.487 -8.101 3.391 1.00 94.19 86 VAL A C 1
ATOM 673 O O . VAL A 1 86 ? -1.454 -7.810 2.685 1.00 94.19 86 VAL A O 1
ATOM 676 N N . LYS A 1 87 ? -0.619 -8.819 4.515 1.00 91.50 87 LYS A N 1
ATOM 677 C CA . LYS A 1 87 ? -1.920 -9.328 4.981 1.00 91.50 87 LYS A CA 1
ATOM 678 C C . LYS A 1 87 ? -2.897 -8.180 5.239 1.00 91.50 87 LYS A C 1
ATOM 680 O O . LYS A 1 87 ? -4.021 -8.224 4.745 1.00 91.50 87 LYS A O 1
ATOM 685 N N . ALA A 1 88 ? -2.450 -7.144 5.944 1.00 89.19 88 ALA A N 1
ATOM 686 C CA . ALA A 1 88 ? -3.277 -5.990 6.280 1.00 89.19 88 ALA A CA 1
ATOM 687 C C . ALA A 1 88 ? -3.653 -5.150 5.049 1.00 89.19 88 ALA A C 1
ATOM 689 O O . ALA A 1 88 ? -4.821 -4.799 4.886 1.00 89.19 88 ALA A O 1
ATOM 690 N N . ALA A 1 89 ? -2.707 -4.889 4.142 1.00 93.00 89 ALA A N 1
ATOM 691 C CA . ALA A 1 89 ? -2.972 -4.155 2.907 1.00 93.00 89 ALA A CA 1
ATOM 692 C C . ALA A 1 89 ? -3.963 -4.901 2.001 1.00 93.00 89 ALA A C 1
ATOM 694 O O . ALA A 1 89 ? -4.873 -4.290 1.445 1.00 93.00 89 ALA A O 1
ATOM 695 N N . LYS A 1 90 ? -3.844 -6.233 1.899 1.00 93.06 90 LYS A N 1
ATOM 696 C CA . LYS A 1 90 ? -4.810 -7.063 1.166 1.00 93.06 90 LYS A CA 1
ATOM 697 C C . LYS A 1 90 ? -6.191 -7.053 1.811 1.00 93.06 90 LYS A C 1
ATOM 699 O O . LYS A 1 90 ? -7.172 -6.961 1.085 1.00 93.06 90 LYS A O 1
ATOM 704 N N . ALA A 1 91 ? -6.270 -7.143 3.138 1.00 89.44 91 ALA A N 1
ATOM 705 C CA . ALA A 1 91 ? -7.545 -7.077 3.845 1.00 89.44 91 ALA A CA 1
ATOM 706 C C . ALA A 1 91 ? -8.244 -5.730 3.595 1.00 89.44 91 ALA A C 1
ATOM 708 O O . ALA A 1 91 ? -9.425 -5.705 3.257 1.00 89.44 91 ALA A O 1
ATOM 709 N N . LEU A 1 92 ? -7.497 -4.623 3.675 1.00 89.88 92 LEU A N 1
ATOM 710 C CA . LEU A 1 92 ? -8.003 -3.289 3.354 1.00 89.88 92 LEU A CA 1
ATOM 711 C C . LEU A 1 92 ? -8.498 -3.199 1.900 1.00 89.88 92 LEU A C 1
ATOM 713 O O . LEU A 1 92 ? -9.601 -2.727 1.644 1.00 89.88 92 LEU A O 1
ATOM 717 N N . ASP A 1 93 ? -7.714 -3.707 0.955 1.00 90.19 93 ASP A N 1
ATOM 718 C CA . ASP A 1 93 ? -8.059 -3.743 -0.468 1.00 90.19 93 ASP A CA 1
ATOM 719 C C . ASP A 1 93 ? -9.334 -4.562 -0.751 1.00 90.19 93 ASP A C 1
ATOM 721 O O . ASP A 1 93 ? -10.157 -4.157 -1.564 1.00 90.19 93 ASP A O 1
ATOM 725 N N . THR A 1 94 ? -9.548 -5.679 -0.044 1.00 88.69 94 THR A N 1
ATOM 726 C CA . THR A 1 94 ? -10.772 -6.491 -0.184 1.00 88.69 94 THR A CA 1
ATOM 727 C C . THR A 1 94 ? -12.011 -5.857 0.439 1.00 88.69 94 THR A C 1
ATOM 729 O O . THR A 1 94 ? -13.121 -6.166 0.014 1.00 88.69 94 THR A O 1
ATOM 732 N N . THR A 1 95 ? -11.846 -4.992 1.444 1.00 86.88 95 THR A N 1
ATOM 733 C CA . THR A 1 95 ? -12.983 -4.311 2.082 1.00 86.88 95 THR A CA 1
ATOM 734 C C . THR A 1 95 ? -13.510 -3.140 1.258 1.00 86.88 95 THR A C 1
ATOM 736 O O . THR A 1 95 ? -14.680 -2.797 1.391 1.00 86.88 95 THR A O 1
ATOM 739 N N . LEU A 1 96 ? -12.676 -2.557 0.393 1.00 87.56 96 LEU A N 1
ATOM 740 C CA . LEU A 1 96 ? -13.018 -1.372 -0.388 1.00 87.56 96 LEU A CA 1
ATOM 741 C C . LEU A 1 96 ? -13.724 -1.742 -1.704 1.00 87.56 96 LEU A C 1
ATOM 743 O O . LEU A 1 96 ? -13.193 -2.474 -2.541 1.00 87.56 96 LEU A O 1
ATOM 747 N N . ARG A 1 97 ? -14.916 -1.187 -1.913 1.00 85.50 97 ARG A N 1
ATOM 748 C CA . ARG A 1 97 ? -15.775 -1.353 -3.094 1.00 85.50 97 ARG A CA 1
ATOM 749 C C . ARG A 1 97 ? -15.606 -0.202 -4.080 1.00 85.50 97 ARG A C 1
ATOM 751 O O . ARG A 1 97 ? -14.936 0.787 -3.810 1.00 85.50 97 ARG A O 1
ATOM 758 N N . GLU A 1 98 ? -16.224 -0.314 -5.254 1.00 78.56 98 GLU A N 1
ATOM 759 C CA . GLU A 1 98 ? -16.046 0.663 -6.334 1.00 78.56 98 GLU A CA 1
ATOM 760 C C . GLU A 1 98 ? -16.517 2.088 -5.987 1.00 78.56 98 GLU A C 1
ATOM 762 O O . GLU A 1 98 ? -15.895 3.049 -6.443 1.00 78.56 98 GLU A O 1
ATOM 767 N N . GLY A 1 99 ? -17.530 2.218 -5.124 1.00 79.00 99 GLY A N 1
ATOM 768 C CA . GLY A 1 99 ? -18.039 3.500 -4.621 1.00 79.00 99 GLY A CA 1
ATOM 769 C C . GLY A 1 99 ? -17.282 4.085 -3.423 1.00 79.00 99 GLY A C 1
ATOM 770 O O . GLY A 1 99 ? -17.574 5.208 -3.022 1.00 79.00 99 GLY A O 1
ATOM 771 N N . ASP A 1 100 ? -16.315 3.358 -2.857 1.00 86.25 100 ASP A N 1
ATOM 772 C CA . ASP A 1 100 ? -15.538 3.854 -1.721 1.00 86.25 100 ASP A CA 1
ATOM 773 C C . ASP A 1 100 ? -14.462 4.850 -2.165 1.00 86.25 100 ASP A C 1
ATOM 775 O O . ASP A 1 100 ? -14.144 4.994 -3.351 1.00 86.25 100 ASP A O 1
ATOM 779 N N . CYS A 1 101 ? -13.859 5.530 -1.186 1.00 88.25 101 CYS A N 1
ATOM 780 C CA . CYS A 1 101 ? -12.819 6.526 -1.414 1.00 88.25 101 CYS A CA 1
ATOM 781 C C . CYS A 1 101 ? -11.730 6.005 -2.371 1.00 88.25 101 CYS A C 1
ATOM 783 O O . CYS A 1 101 ? -10.970 5.084 -2.052 1.00 88.25 101 CYS A O 1
ATOM 785 N N . ARG A 1 102 ? -11.625 6.644 -3.542 1.00 90.88 102 ARG A N 1
ATOM 786 C CA . ARG A 1 102 ? -10.666 6.279 -4.594 1.00 90.88 102 ARG A CA 1
ATOM 787 C C . ARG A 1 102 ? -9.221 6.297 -4.093 1.00 90.88 102 ARG A C 1
ATOM 789 O O . ARG A 1 102 ? -8.457 5.406 -4.456 1.00 90.88 102 ARG A O 1
ATOM 796 N N . TRP A 1 103 ? -8.864 7.250 -3.231 1.00 92.94 103 TRP A N 1
ATOM 797 C CA . TRP A 1 103 ? -7.525 7.304 -2.645 1.00 92.94 103 TRP A CA 1
ATOM 798 C C . TRP A 1 103 ? -7.226 6.060 -1.796 1.00 92.94 103 TRP A C 1
ATOM 800 O O . TRP A 1 103 ? -6.206 5.410 -2.010 1.00 92.94 103 TRP A O 1
ATOM 810 N N . LEU A 1 104 ? -8.155 5.641 -0.922 1.00 92.31 104 LEU A N 1
ATOM 811 C CA . LEU A 1 104 ? -8.005 4.413 -0.128 1.00 92.31 104 LEU A CA 1
ATOM 812 C C . LEU A 1 104 ? -7.872 3.166 -1.019 1.00 92.31 104 LEU A C 1
ATOM 814 O O . LEU A 1 104 ? -7.048 2.287 -0.756 1.00 92.31 104 LEU A O 1
ATOM 818 N N . ARG A 1 105 ? -8.642 3.109 -2.112 1.00 94.19 105 ARG A N 1
ATOM 819 C CA . ARG A 1 105 ? -8.561 2.020 -3.097 1.00 94.19 105 ARG A CA 1
ATOM 820 C C . ARG A 1 105 ? -7.217 1.971 -3.819 1.00 94.19 105 ARG A C 1
ATOM 822 O O . ARG A 1 105 ? -6.815 0.891 -4.234 1.00 94.19 105 ARG A O 1
ATOM 829 N N . GLY A 1 106 ? -6.550 3.109 -4.010 1.00 95.12 106 GLY A N 1
ATOM 830 C CA . GLY A 1 106 ? -5.235 3.186 -4.651 1.00 95.12 106 GLY A CA 1
ATOM 831 C C . GLY A 1 106 ? -4.085 2.921 -3.678 1.00 95.12 106 GLY A C 1
ATOM 832 O O . GLY A 1 106 ? -3.149 2.189 -4.004 1.00 95.12 106 GLY A O 1
ATOM 833 N N . ILE A 1 107 ? -4.174 3.441 -2.452 1.00 96.50 107 ILE A N 1
ATOM 834 C CA . ILE A 1 107 ? -3.096 3.320 -1.466 1.00 96.50 107 ILE A CA 1
ATOM 835 C C . ILE A 1 107 ? -2.968 1.890 -0.924 1.00 96.50 107 ILE A C 1
ATOM 837 O O . ILE A 1 107 ? -1.858 1.425 -0.681 1.00 96.50 107 ILE A O 1
ATOM 841 N N . ALA A 1 108 ? -4.071 1.145 -0.796 1.00 96.06 108 ALA A N 1
ATOM 842 C CA . ALA A 1 108 ? -4.041 -0.243 -0.334 1.00 96.06 108 ALA A CA 1
ATOM 843 C C . ALA A 1 108 ? -3.195 -1.172 -1.242 1.00 96.06 108 ALA A C 1
ATOM 845 O O . ALA A 1 108 ? -2.269 -1.816 -0.736 1.00 96.06 108 ALA A O 1
ATOM 846 N N . PRO A 1 109 ? -3.413 -1.240 -2.573 1.00 96.88 109 PRO A N 1
ATOM 847 C CA . PRO A 1 109 ? -2.534 -1.993 -3.461 1.00 96.88 109 PRO A CA 1
ATOM 848 C C . PRO A 1 109 ? -1.120 -1.398 -3.542 1.00 96.88 109 PRO A C 1
ATOM 850 O O . PRO A 1 109 ? -0.171 -2.169 -3.660 1.00 96.88 109 PRO A O 1
ATOM 853 N N . TYR A 1 110 ? -0.932 -0.082 -3.404 1.00 97.50 110 TYR A N 1
ATOM 854 C CA . TYR A 1 110 ? 0.413 0.504 -3.330 1.00 97.50 110 TYR A CA 1
ATOM 855 C C . TYR A 1 110 ? 1.207 -0.014 -2.117 1.00 97.50 110 TYR A C 1
ATOM 857 O O . TYR A 1 110 ? 2.331 -0.491 -2.266 1.00 97.50 110 TYR A O 1
ATOM 865 N N . LEU A 1 111 ? 0.607 -0.017 -0.925 1.00 96.81 111 LEU A N 1
ATOM 866 C CA . LEU A 1 111 ? 1.242 -0.547 0.284 1.00 96.81 111 LEU A CA 1
ATOM 867 C C . LEU A 1 111 ? 1.525 -2.047 0.175 1.00 96.81 111 LEU A C 1
ATOM 869 O O . LEU A 1 111 ? 2.590 -2.507 0.585 1.00 96.81 111 LEU A O 1
ATOM 873 N N . ALA A 1 112 ? 0.614 -2.813 -0.433 1.00 97.25 112 ALA A N 1
ATOM 874 C CA . ALA A 1 112 ? 0.866 -4.220 -0.731 1.00 97.25 112 ALA A CA 1
ATOM 875 C C . ALA A 1 112 ? 2.069 -4.395 -1.672 1.00 97.25 112 ALA A C 1
ATOM 877 O O . ALA A 1 112 ? 2.846 -5.327 -1.485 1.00 97.25 112 ALA A O 1
ATOM 878 N N . SER A 1 113 ? 2.246 -3.504 -2.656 1.00 97.81 113 SER A N 1
ATOM 879 C CA . SER A 1 113 ? 3.413 -3.523 -3.540 1.00 97.81 113 SER A CA 1
ATOM 880 C C . SER A 1 113 ? 4.712 -3.340 -2.766 1.00 97.81 113 SER A C 1
ATOM 882 O O . SER A 1 113 ? 5.617 -4.153 -2.912 1.00 97.81 113 SER A O 1
ATOM 884 N N . GLN A 1 114 ? 4.789 -2.310 -1.922 1.00 97.00 114 GLN A N 1
ATOM 885 C CA . GLN A 1 114 ? 5.969 -2.032 -1.096 1.00 97.00 114 GLN A CA 1
ATOM 886 C C . GLN A 1 114 ? 6.313 -3.218 -0.186 1.00 97.00 114 GLN A C 1
ATOM 888 O O . GLN A 1 114 ? 7.466 -3.635 -0.088 1.00 97.00 114 GLN A O 1
ATOM 893 N N . ALA A 1 115 ? 5.289 -3.817 0.422 1.00 96.31 115 ALA A N 1
ATOM 894 C CA . ALA A 1 115 ? 5.440 -4.995 1.261 1.00 96.31 115 ALA A CA 1
ATOM 895 C C . ALA A 1 115 ? 5.982 -6.208 0.484 1.00 96.31 115 ALA A C 1
ATOM 897 O O . ALA A 1 115 ? 6.863 -6.907 0.975 1.00 96.31 115 ALA A O 1
ATOM 898 N N . TYR A 1 116 ? 5.489 -6.454 -0.734 1.00 97.62 116 TYR A N 1
ATOM 899 C CA . TYR A 1 116 ? 6.007 -7.526 -1.586 1.00 97.62 116 TYR A CA 1
ATOM 900 C C . TYR A 1 116 ? 7.437 -7.265 -2.067 1.00 97.62 116 TYR A C 1
ATOM 902 O O . TYR A 1 116 ? 8.220 -8.211 -2.111 1.00 97.62 116 TYR A O 1
ATOM 910 N N . SER A 1 117 ? 7.801 -6.011 -2.352 1.00 96.19 117 SER A N 1
ATOM 911 C CA . SER A 1 117 ? 9.180 -5.643 -2.693 1.00 96.19 117 SER A CA 1
ATOM 912 C C . SER A 1 117 ? 10.153 -5.945 -1.552 1.00 96.19 117 SER A C 1
ATOM 914 O O . SER A 1 117 ? 11.197 -6.536 -1.799 1.00 96.19 117 SER A O 1
ATOM 916 N N . GLN A 1 118 ? 9.797 -5.638 -0.297 1.00 95.12 118 GLN A N 1
ATOM 917 C CA . GLN A 1 118 ? 10.620 -5.994 0.875 1.00 95.12 118 GLN A CA 1
ATOM 918 C C . GLN A 1 118 ? 10.760 -7.510 1.092 1.00 95.12 118 GLN A C 1
ATOM 920 O O . GLN A 1 118 ? 11.672 -7.953 1.782 1.00 95.12 118 GLN A O 1
ATOM 925 N N . LEU A 1 119 ? 9.849 -8.308 0.529 1.00 95.69 119 LEU A N 1
ATOM 926 C CA . LEU A 1 119 ? 9.895 -9.773 0.553 1.00 95.69 119 LEU A CA 1
ATOM 927 C C . LEU A 1 119 ? 10.530 -10.369 -0.714 1.00 95.69 119 LEU A C 1
ATOM 929 O O . LEU A 1 119 ? 10.489 -11.585 -0.886 1.00 95.69 119 LEU A O 1
ATOM 933 N N . HIS A 1 120 ? 11.062 -9.533 -1.610 1.00 95.56 120 HIS A N 1
ATOM 934 C CA . HIS A 1 120 ? 11.632 -9.921 -2.904 1.00 95.56 120 HIS A CA 1
ATOM 935 C C . HIS A 1 120 ? 10.661 -10.664 -3.847 1.00 95.56 120 HIS A C 1
ATOM 937 O O . HIS A 1 120 ? 11.081 -11.304 -4.811 1.00 95.56 120 HIS A O 1
ATOM 943 N N . ASP A 1 121 ? 9.345 -10.555 -3.620 1.00 96.75 121 ASP A N 1
ATOM 944 C CA . ASP A 1 121 ? 8.307 -11.072 -4.524 1.00 96.75 121 ASP A CA 1
ATOM 945 C C . ASP A 1 121 ? 7.917 -9.981 -5.533 1.00 96.75 121 ASP A C 1
ATOM 947 O O . ASP A 1 121 ? 6.824 -9.399 -5.503 1.00 96.75 121 ASP A O 1
ATOM 951 N N . TYR A 1 122 ? 8.852 -9.663 -6.428 1.00 96.38 122 TYR A N 1
ATOM 952 C CA . TYR A 1 122 ? 8.719 -8.523 -7.336 1.00 96.38 122 TYR A CA 1
ATOM 953 C C . TYR A 1 122 ? 7.613 -8.704 -8.376 1.00 96.38 122 TYR A C 1
ATOM 955 O O . TYR A 1 122 ? 7.026 -7.725 -8.831 1.00 96.38 122 TYR A O 1
ATOM 963 N N . ARG A 1 123 ? 7.229 -9.949 -8.688 1.00 96.38 123 ARG A N 1
ATOM 964 C CA . ARG A 1 123 ? 6.071 -10.232 -9.547 1.00 96.38 123 ARG A CA 1
ATOM 965 C C . ARG A 1 123 ? 4.774 -9.763 -8.893 1.00 96.38 123 ARG A C 1
ATOM 967 O O . ARG A 1 123 ? 3.940 -9.130 -9.546 1.00 96.38 123 ARG A O 1
ATOM 974 N N . LYS A 1 124 ? 4.577 -10.049 -7.601 1.00 97.44 124 LYS A N 1
ATOM 975 C CA . LYS A 1 124 ? 3.408 -9.531 -6.880 1.00 97.44 124 LYS A CA 1
ATOM 976 C C . LYS A 1 124 ? 3.517 -8.034 -6.625 1.00 97.44 124 LYS A C 1
ATOM 978 O O . LYS A 1 124 ? 2.487 -7.367 -6.722 1.00 97.44 124 LYS A O 1
ATOM 983 N N . ALA A 1 125 ? 4.715 -7.510 -6.362 1.00 97.44 125 ALA A N 1
ATOM 984 C CA . ALA A 1 125 ? 4.930 -6.069 -6.247 1.00 97.44 125 ALA A CA 1
ATOM 985 C C . ALA A 1 125 ? 4.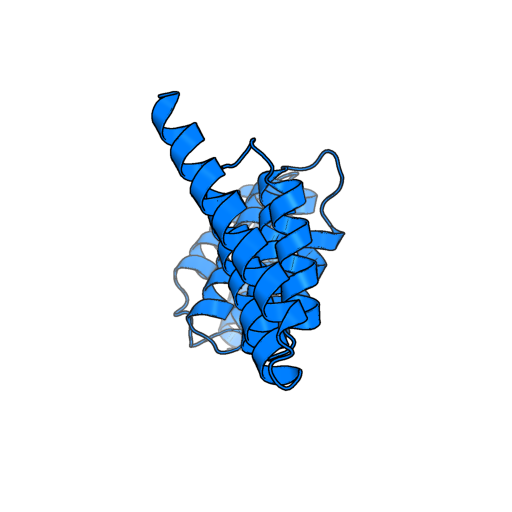483 -5.342 -7.525 1.00 97.44 125 ALA A C 1
ATOM 987 O O . ALA A 1 125 ? 3.571 -4.519 -7.474 1.00 97.44 125 ALA A O 1
ATOM 988 N N . HIS A 1 126 ? 4.994 -5.763 -8.685 1.00 97.19 126 HIS A N 1
ATOM 989 C CA . HIS A 1 126 ? 4.618 -5.258 -10.006 1.00 97.19 126 HIS A CA 1
ATOM 990 C C . HIS A 1 126 ? 3.096 -5.211 -10.200 1.00 97.19 126 HIS A C 1
ATOM 992 O O . HIS A 1 126 ? 2.521 -4.158 -10.477 1.00 97.19 126 HIS A O 1
ATOM 998 N N . ASN A 1 127 ? 2.413 -6.339 -9.988 1.00 97.44 127 ASN A N 1
ATOM 999 C CA . ASN A 1 127 ? 0.967 -6.431 -10.207 1.00 97.44 127 ASN A CA 1
ATOM 1000 C C . ASN A 1 127 ? 0.168 -5.497 -9.287 1.00 97.44 127 ASN A C 1
ATOM 1002 O O . ASN A 1 127 ? -0.877 -4.969 -9.675 1.00 97.44 127 ASN A O 1
ATOM 1006 N N . ARG A 1 128 ? 0.643 -5.293 -8.055 1.00 97.38 128 ARG A N 1
ATOM 1007 C CA . ARG A 1 128 ? -0.013 -4.421 -7.077 1.00 97.38 128 ARG A CA 1
ATOM 1008 C C . ARG A 1 128 ? 0.258 -2.945 -7.371 1.00 97.38 128 ARG A C 1
ATOM 1010 O O . ARG A 1 128 ? -0.696 -2.168 -7.359 1.00 97.38 128 ARG A O 1
ATOM 1017 N N . ALA A 1 129 ? 1.485 -2.577 -7.741 1.00 97.06 129 ALA A N 1
ATOM 1018 C CA . ALA A 1 129 ? 1.818 -1.227 -8.191 1.00 97.06 129 ALA A CA 1
ATOM 1019 C C . ALA A 1 129 ? 1.027 -0.834 -9.447 1.00 97.06 129 ALA A C 1
ATOM 1021 O O . ALA A 1 129 ? 0.390 0.216 -9.462 1.00 97.06 129 ALA A O 1
ATOM 1022 N N . ALA A 1 130 ? 0.961 -1.707 -10.459 1.00 96.31 130 ALA A N 1
ATOM 1023 C CA . ALA A 1 130 ? 0.191 -1.459 -11.680 1.00 96.31 130 ALA A CA 1
ATOM 1024 C C . ALA A 1 130 ? -1.296 -1.197 -11.386 1.00 96.31 130 ALA A C 1
ATOM 1026 O O . ALA A 1 130 ? -1.909 -0.287 -11.952 1.00 96.31 130 ALA A O 1
ATOM 1027 N N . ARG A 1 131 ? -1.882 -1.950 -10.445 1.00 95.81 131 ARG A N 1
ATOM 1028 C CA . ARG A 1 131 ? -3.257 -1.701 -9.997 1.00 95.81 131 ARG A CA 1
ATOM 1029 C C . ARG A 1 131 ? -3.402 -0.359 -9.276 1.00 95.81 131 ARG A C 1
ATOM 1031 O O . ARG A 1 131 ? -4.388 0.328 -9.527 1.00 95.81 131 ARG A O 1
ATOM 1038 N N . ALA A 1 132 ? -2.448 0.030 -8.432 1.00 96.25 132 ALA A N 1
ATOM 1039 C CA . ALA A 1 132 ? -2.461 1.338 -7.776 1.00 96.25 132 ALA A CA 1
ATOM 1040 C C . ALA A 1 132 ? -2.406 2.488 -8.798 1.00 96.25 132 ALA A C 1
ATOM 1042 O O . ALA A 1 132 ? -3.246 3.385 -8.740 1.00 96.25 132 ALA A O 1
ATOM 1043 N N . VAL A 1 133 ? -1.516 2.409 -9.797 1.00 94.88 133 VAL A N 1
ATOM 1044 C CA . VAL A 1 133 ? -1.435 3.380 -10.908 1.00 94.88 133 VAL A CA 1
ATOM 1045 C C . VAL A 1 133 ? -2.781 3.508 -11.625 1.00 94.88 133 VAL A C 1
ATOM 1047 O O . VAL A 1 133 ? -3.279 4.616 -11.826 1.00 94.88 133 VAL A O 1
ATOM 1050 N N . LYS A 1 134 ? -3.414 2.373 -11.954 1.00 94.06 134 LYS A N 1
ATOM 1051 C CA . LYS A 1 134 ? -4.722 2.351 -12.624 1.00 94.06 134 LYS A CA 1
ATOM 1052 C C . LYS A 1 134 ? -5.841 2.972 -11.784 1.00 94.06 134 LYS A C 1
ATOM 1054 O O . LYS A 1 134 ? -6.798 3.462 -12.369 1.00 94.06 134 LYS A O 1
ATOM 1059 N N . ILE A 1 135 ? -5.772 2.915 -10.455 1.00 94.12 135 ILE A N 1
ATOM 1060 C CA . ILE A 1 135 ? -6.820 3.456 -9.575 1.00 94.12 135 ILE A CA 1
ATOM 1061 C C . ILE A 1 135 ? -6.618 4.948 -9.320 1.00 94.12 135 ILE A C 1
ATOM 1063 O O . ILE A 1 135 ? -7.591 5.701 -9.355 1.00 94.12 135 ILE A O 1
ATOM 1067 N N . PHE A 1 136 ? -5.378 5.379 -9.079 1.00 93.31 136 PHE A N 1
ATOM 1068 C CA . PHE A 1 136 ? -5.081 6.794 -8.866 1.00 93.31 136 PHE A CA 1
ATOM 1069 C C . PHE A 1 136 ? -5.363 7.629 -10.120 1.00 93.31 136 PHE A C 1
ATOM 1071 O O . PHE A 1 136 ? -5.933 8.716 -10.000 1.00 93.31 136 PHE A O 1
ATOM 1078 N N . GLN A 1 137 ? -5.053 7.088 -11.307 1.00 84.81 137 GLN A N 1
ATOM 1079 C CA . GLN A 1 137 ? -5.244 7.760 -12.599 1.00 84.81 137 GLN A CA 1
ATOM 1080 C C . GLN A 1 137 ? -4.713 9.207 -12.560 1.00 84.81 137 GLN A C 1
ATOM 1082 O O . GLN A 1 137 ? -3.740 9.508 -11.873 1.00 84.81 137 GLN A O 1
ATOM 1087 N N . GLU A 1 138 ? -5.351 10.108 -13.301 1.00 77.25 138 GLU A N 1
ATOM 1088 C CA . GLU A 1 138 ? -5.073 11.547 -13.285 1.00 77.25 138 GLU A CA 1
ATOM 1089 C C . GLU A 1 138 ? -5.720 12.257 -12.085 1.00 77.25 138 GLU A C 1
ATOM 1091 O O . GLU A 1 138 ? -5.414 13.411 -11.816 1.00 77.25 138 GLU A O 1
ATOM 1096 N N . THR A 1 139 ? -6.588 11.574 -11.328 1.00 86.38 139 THR A N 1
ATOM 1097 C CA . THR A 1 139 ? -7.277 12.156 -10.165 1.00 86.38 139 THR A CA 1
ATOM 1098 C C . THR A 1 139 ? -6.322 12.428 -9.002 1.00 86.38 139 THR A C 1
ATOM 1100 O O . THR A 1 139 ? -6.502 13.402 -8.279 1.00 86.38 139 THR A O 1
ATOM 1103 N N . PHE A 1 140 ? -5.312 11.574 -8.821 1.00 87.94 140 PHE A N 1
ATOM 1104 C CA . PHE A 1 140 ? -4.290 11.714 -7.781 1.00 87.94 140 PHE A CA 1
ATOM 1105 C C . PHE A 1 140 ? -2.897 11.660 -8.423 1.00 87.94 140 PHE A C 1
ATOM 1107 O O . PHE A 1 140 ? -2.222 10.632 -8.342 1.00 87.94 140 PHE A O 1
ATOM 1114 N N . PRO A 1 141 ? -2.455 12.733 -9.103 1.00 86.00 141 PRO A N 1
ATOM 1115 C CA . PRO A 1 141 ? -1.260 12.694 -9.946 1.00 86.00 141 PRO A CA 1
ATOM 1116 C C . PRO A 1 141 ? 0.024 12.402 -9.154 1.00 86.00 141 PRO A C 1
ATOM 1118 O O . PRO A 1 141 ? 0.865 11.633 -9.618 1.00 86.00 141 PRO A O 1
ATOM 1121 N N . SER A 1 142 ? 0.144 12.943 -7.936 1.00 89.31 142 SER A N 1
ATOM 1122 C CA . SER A 1 142 ? 1.293 12.707 -7.047 1.00 89.31 142 SER A CA 1
ATOM 1123 C C . SER A 1 142 ? 1.376 11.247 -6.573 1.00 89.31 142 SER A C 1
ATOM 1125 O O . SER A 1 142 ? 2.418 10.592 -6.691 1.00 89.31 142 SER A O 1
ATOM 1127 N N . ASP A 1 143 ? 0.254 10.683 -6.115 1.00 92.12 143 ASP A N 1
ATOM 1128 C CA . ASP A 1 143 ? 0.192 9.281 -5.689 1.00 92.12 143 ASP A CA 1
ATOM 1129 C C . ASP A 1 143 ? 0.372 8.323 -6.880 1.00 92.12 143 ASP A C 1
ATOM 1131 O O . ASP A 1 143 ? 1.038 7.293 -6.767 1.00 92.12 143 ASP A O 1
ATOM 1135 N N . ALA A 1 144 ? -0.158 8.681 -8.056 1.00 90.56 144 ALA A N 1
ATOM 1136 C CA . ALA A 1 144 ? 0.050 7.933 -9.291 1.00 90.56 144 ALA A CA 1
ATOM 1137 C C . ALA A 1 144 ? 1.527 7.919 -9.710 1.00 90.56 144 ALA A C 1
ATOM 1139 O O . ALA A 1 144 ? 2.030 6.867 -10.102 1.00 90.56 144 ALA A O 1
ATOM 1140 N N . ALA A 1 145 ? 2.241 9.045 -9.603 1.00 90.12 145 ALA A N 1
ATOM 11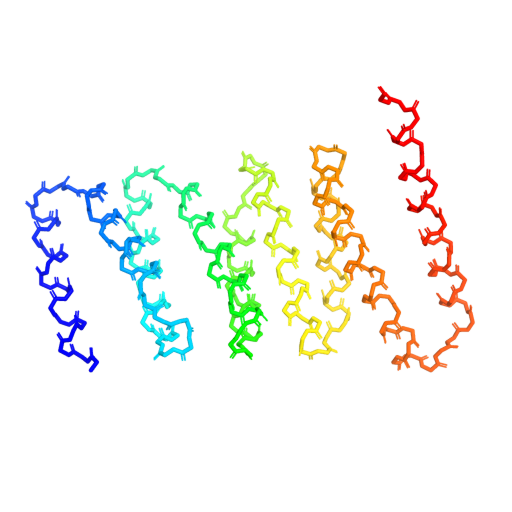41 C CA . ALA A 1 145 ? 3.685 9.108 -9.843 1.00 90.12 145 ALA A CA 1
ATOM 1142 C C . ALA A 1 145 ? 4.457 8.212 -8.862 1.00 90.12 145 ALA A C 1
ATOM 1144 O O . ALA A 1 145 ? 5.301 7.414 -9.269 1.00 90.12 145 ALA A O 1
ATOM 1145 N N . THR A 1 146 ? 4.092 8.255 -7.582 1.00 92.44 146 THR A N 1
ATOM 1146 C CA . THR A 1 146 ? 4.683 7.390 -6.550 1.00 92.44 146 THR A CA 1
ATOM 1147 C C . THR A 1 146 ? 4.463 5.903 -6.859 1.00 92.44 146 THR A C 1
ATOM 1149 O O . THR A 1 146 ? 5.392 5.095 -6.791 1.00 92.44 146 THR A O 1
ATOM 1152 N N . ALA A 1 147 ? 3.250 5.527 -7.272 1.00 94.94 147 ALA A N 1
ATOM 1153 C CA . ALA A 1 147 ? 2.929 4.159 -7.668 1.00 94.94 147 ALA A CA 1
ATOM 1154 C C . ALA A 1 147 ? 3.651 3.723 -8.957 1.00 94.94 147 ALA A C 1
ATOM 1156 O O . ALA A 1 147 ? 4.054 2.564 -9.062 1.00 94.94 147 ALA A O 1
ATOM 1157 N N . ARG A 1 148 ? 3.861 4.632 -9.919 1.00 94.12 148 ARG A N 1
ATOM 1158 C CA . ARG A 1 148 ? 4.651 4.370 -11.136 1.00 94.12 148 ARG A CA 1
ATOM 1159 C C . ARG A 1 148 ? 6.119 4.124 -10.819 1.00 94.12 148 ARG A C 1
ATOM 1161 O O . ARG A 1 148 ? 6.694 3.199 -11.379 1.00 94.12 148 ARG A O 1
ATOM 1168 N N . ASN A 1 149 ? 6.700 4.873 -9.885 1.00 94.00 149 ASN A N 1
ATOM 1169 C CA . ASN A 1 149 ? 8.072 4.629 -9.434 1.00 94.00 149 ASN A CA 1
ATOM 1170 C C . ASN A 1 149 ? 8.207 3.239 -8.799 1.00 94.00 149 ASN A C 1
ATOM 1172 O O . ASN A 1 149 ? 9.142 2.505 -9.110 1.00 94.00 149 ASN A O 1
ATOM 1176 N N . ALA A 1 150 ? 7.237 2.831 -7.974 1.00 95.56 150 ALA A N 1
ATOM 1177 C CA . ALA A 1 150 ? 7.206 1.477 -7.420 1.00 95.56 150 ALA A CA 1
ATOM 1178 C C . ALA A 1 150 ? 7.056 0.396 -8.508 1.00 95.56 150 ALA A C 1
ATOM 1180 O O . ALA A 1 150 ? 7.679 -0.662 -8.418 1.00 95.56 150 ALA A O 1
ATOM 1181 N N . LEU A 1 151 ? 6.259 0.666 -9.549 1.00 96.38 151 LEU A N 1
ATOM 1182 C CA . LEU A 1 151 ? 6.108 -0.220 -10.703 1.00 96.38 151 LEU A CA 1
ATOM 1183 C C . LEU A 1 151 ? 7.418 -0.353 -11.491 1.00 96.38 151 LEU A C 1
ATOM 1185 O O . LEU A 1 151 ? 7.814 -1.471 -11.815 1.00 96.38 151 LEU A O 1
ATOM 1189 N N . LEU A 1 152 ? 8.098 0.764 -11.761 1.00 95.00 152 LEU A N 1
ATOM 1190 C CA . LEU A 1 152 ? 9.390 0.794 -12.445 1.00 95.00 152 LEU A CA 1
ATOM 1191 C C . LEU A 1 152 ? 10.452 0.023 -11.656 1.00 95.00 152 LEU A C 1
ATOM 1193 O O . LEU A 1 152 ? 11.132 -0.821 -12.233 1.00 95.00 152 LEU A O 1
ATOM 1197 N N . GLN A 1 153 ? 10.538 0.240 -10.339 1.00 95.19 153 GLN A N 1
ATOM 1198 C CA . GLN A 1 153 ? 11.453 -0.518 -9.484 1.00 95.19 153 GLN A CA 1
ATOM 1199 C C . GLN A 1 153 ? 11.179 -2.021 -9.584 1.00 95.19 153 GLN A C 1
ATOM 1201 O O . GLN A 1 153 ? 12.097 -2.800 -9.807 1.00 95.19 153 GLN A O 1
ATOM 1206 N N . ALA A 1 154 ? 9.915 -2.445 -9.484 1.00 95.44 154 ALA A N 1
ATOM 1207 C CA . ALA A 1 154 ? 9.570 -3.861 -9.594 1.00 95.44 154 ALA A CA 1
ATOM 1208 C C . ALA A 1 154 ? 9.932 -4.455 -10.969 1.00 95.44 154 ALA A C 1
ATOM 1210 O O . ALA A 1 154 ? 10.355 -5.608 -11.032 1.00 95.44 154 ALA A O 1
ATOM 1211 N N . LYS A 1 155 ? 9.798 -3.686 -12.060 1.00 94.38 155 LYS A N 1
ATOM 1212 C CA . LYS A 1 155 ? 10.245 -4.110 -13.398 1.00 94.38 155 LYS A CA 1
ATOM 1213 C C . LYS A 1 155 ? 11.767 -4.282 -13.464 1.00 94.38 155 LYS A C 1
ATOM 1215 O O . LYS A 1 155 ? 12.225 -5.295 -13.980 1.00 94.38 155 LYS A O 1
ATOM 1220 N N . LEU A 1 156 ? 12.536 -3.342 -12.910 1.00 94.00 156 LEU A N 1
ATOM 1221 C CA . LEU A 1 156 ? 14.004 -3.412 -12.866 1.00 94.00 156 LEU A CA 1
ATOM 1222 C C . LEU A 1 156 ? 14.502 -4.624 -12.071 1.00 94.00 156 LEU A C 1
ATOM 1224 O O . LEU A 1 156 ? 15.397 -5.336 -12.519 1.00 94.00 156 LEU A O 1
ATOM 1228 N N . GLU A 1 157 ? 13.894 -4.893 -10.919 1.00 94.75 157 GLU A N 1
ATOM 1229 C CA . GLU A 1 157 ? 14.239 -6.051 -10.091 1.00 94.75 157 GLU A CA 1
ATOM 1230 C C . GLU A 1 157 ? 13.893 -7.378 -10.790 1.00 94.75 157 GLU A C 1
ATOM 1232 O O . GLU A 1 157 ? 14.672 -8.329 -10.752 1.00 94.75 157 GLU A O 1
ATOM 1237 N N . LEU A 1 158 ? 12.749 -7.448 -11.484 1.00 92.94 158 LEU A N 1
ATOM 1238 C CA . LEU A 1 158 ? 12.382 -8.615 -12.296 1.00 92.94 158 LEU A CA 1
ATOM 1239 C C . LEU A 1 158 ? 13.352 -8.833 -13.460 1.00 92.94 158 LEU A C 1
ATOM 1241 O O . LEU A 1 158 ? 13.739 -9.970 -13.711 1.00 92.94 158 LEU A O 1
ATOM 1245 N N . TYR A 1 159 ? 13.767 -7.763 -14.139 1.00 92.75 159 TYR A N 1
ATOM 1246 C CA . TYR A 1 159 ? 14.779 -7.822 -15.194 1.00 92.75 159 TYR A CA 1
ATOM 1247 C C . TYR A 1 159 ? 16.090 -8.427 -14.676 1.00 92.75 159 TYR A C 1
ATOM 1249 O O . TYR A 1 159 ? 16.624 -9.358 -15.278 1.00 92.75 159 TYR A O 1
ATOM 1257 N N . GLN A 1 160 ? 16.556 -7.980 -13.505 1.00 90.31 160 GLN A N 1
ATOM 1258 C CA . GLN A 1 160 ? 17.747 -8.538 -12.859 1.00 90.31 160 GLN A CA 1
ATOM 1259 C C . GLN A 1 160 ? 17.566 -10.016 -12.477 1.00 90.31 160 GLN A C 1
ATOM 1261 O O . GLN A 1 160 ? 18.478 -10.817 -12.679 1.00 90.31 160 GLN A O 1
ATOM 1266 N N . GLN A 1 161 ? 16.390 -10.405 -11.969 1.00 89.31 161 GLN A N 1
ATOM 1267 C CA . GLN A 1 161 ? 16.083 -11.801 -11.631 1.00 89.31 161 GLN A CA 1
ATOM 1268 C C . GLN A 1 161 ? 15.962 -12.720 -12.857 1.00 89.31 161 GLN A C 1
ATOM 1270 O O . GLN A 1 161 ? 16.236 -13.914 -12.750 1.00 89.31 161 GLN A O 1
ATOM 1275 N N . ASN A 1 162 ? 15.573 -12.183 -14.015 1.00 87.88 162 ASN A N 1
ATOM 1276 C CA . ASN A 1 162 ? 15.325 -12.942 -15.243 1.00 87.88 162 ASN A CA 1
ATOM 1277 C C . ASN A 1 162 ? 16.544 -12.997 -16.185 1.00 87.88 162 ASN A C 1
ATOM 1279 O O . ASN A 1 162 ? 16.384 -13.170 -17.390 1.00 87.88 162 ASN A O 1
ATOM 1283 N N . ASN A 1 163 ? 17.766 -12.887 -15.654 1.00 86.19 163 ASN A N 1
ATOM 1284 C CA . ASN A 1 163 ? 19.022 -12.895 -16.421 1.00 86.19 163 ASN A CA 1
ATOM 1285 C C . ASN A 1 163 ? 19.197 -11.724 -17.400 1.00 86.19 163 ASN A C 1
ATOM 1287 O O . ASN A 1 163 ? 19.982 -11.836 -18.341 1.00 86.19 163 ASN A O 1
ATOM 1291 N N . SER A 1 164 ? 18.536 -10.592 -17.159 1.00 88.31 164 SER A N 1
ATOM 1292 C CA . SER A 1 164 ? 18.766 -9.360 -17.912 1.00 88.31 164 SER A CA 1
ATOM 1293 C C . SER A 1 164 ? 18.512 -9.488 -19.428 1.00 88.31 164 SER A C 1
ATOM 1295 O O . SER A 1 164 ? 19.362 -9.097 -20.230 1.00 88.31 164 SER A O 1
ATOM 1297 N N . ASP A 1 165 ? 17.360 -10.039 -19.841 1.00 85.19 165 ASP A N 1
ATOM 1298 C CA . ASP A 1 165 ? 16.988 -10.128 -21.265 1.00 85.19 165 ASP A CA 1
ATOM 1299 C C . ASP A 1 165 ? 16.908 -8.719 -21.897 1.00 85.19 165 ASP A C 1
ATOM 1301 O O . ASP A 1 165 ? 16.125 -7.883 -21.435 1.00 85.19 165 ASP A O 1
ATOM 1305 N N . PRO A 1 166 ? 17.670 -8.427 -22.969 1.00 82.38 166 PRO A N 1
ATOM 1306 C CA . PRO A 1 166 ? 17.638 -7.132 -23.647 1.00 82.38 166 PRO A CA 1
ATOM 1307 C C . PRO A 1 166 ? 16.240 -6.650 -24.068 1.00 82.38 166 PRO A C 1
ATOM 1309 O O . PRO A 1 166 ? 16.012 -5.442 -24.119 1.00 82.38 166 PRO A O 1
ATOM 1312 N N . LYS A 1 167 ? 15.295 -7.557 -24.347 1.00 82.88 167 LYS A N 1
ATOM 1313 C CA . LYS A 1 167 ? 13.911 -7.188 -24.699 1.00 82.88 167 LYS A CA 1
ATOM 1314 C C . LYS A 1 167 ? 13.150 -6.586 -23.520 1.00 82.88 167 LYS A C 1
ATOM 1316 O O . LYS A 1 167 ? 12.411 -5.619 -23.696 1.00 82.88 167 LYS A O 1
ATOM 1321 N N . ASP A 1 168 ? 13.365 -7.120 -22.323 1.00 84.56 168 ASP A N 1
ATOM 1322 C CA . ASP A 1 168 ? 12.760 -6.601 -21.095 1.00 84.56 168 ASP A CA 1
ATOM 1323 C C . ASP A 1 168 ? 13.322 -5.205 -20.771 1.00 84.56 168 ASP A C 1
ATOM 1325 O O . ASP A 1 168 ? 12.595 -4.330 -20.296 1.00 84.56 168 ASP A O 1
ATOM 1329 N N . LEU A 1 169 ? 14.603 -4.961 -21.079 1.00 87.69 169 LEU A N 1
ATOM 1330 C CA . LEU A 1 169 ? 15.228 -3.646 -20.913 1.00 87.69 169 LEU A CA 1
ATOM 1331 C C . LEU A 1 169 ? 14.597 -2.587 -21.827 1.00 87.69 169 LEU A C 1
ATOM 1333 O O . LEU A 1 169 ? 14.338 -1.473 -21.374 1.00 87.69 169 LEU A O 1
ATOM 1337 N N . GLU A 1 170 ? 14.323 -2.921 -23.089 1.00 88.06 170 GLU A N 1
ATOM 1338 C CA . GLU A 1 170 ? 13.669 -2.005 -24.031 1.00 88.06 170 GLU A CA 1
ATOM 1339 C C . GLU A 1 170 ? 12.263 -1.608 -23.549 1.00 88.06 170 GLU A C 1
ATOM 1341 O O . GLU A 1 170 ? 11.913 -0.425 -23.561 1.00 88.06 170 GLU A O 1
ATOM 1346 N N . GLU A 1 171 ? 11.484 -2.564 -23.029 1.00 88.62 171 GLU A N 1
ATOM 1347 C CA . GLU A 1 171 ? 10.168 -2.283 -22.441 1.00 88.62 171 GLU A CA 1
ATOM 1348 C C . GLU A 1 171 ? 10.274 -1.346 -21.224 1.00 88.62 171 GLU A C 1
ATOM 1350 O O . GLU A 1 171 ? 9.470 -0.423 -21.061 1.00 88.62 171 GLU A O 1
ATOM 1355 N N . ILE A 1 172 ? 11.276 -1.558 -20.366 1.00 90.44 172 ILE A N 1
ATOM 1356 C CA . ILE A 1 172 ? 11.516 -0.733 -19.175 1.00 90.44 172 ILE A CA 1
ATOM 1357 C C . ILE A 1 172 ? 11.881 0.701 -19.556 1.00 90.44 172 ILE A C 1
ATOM 1359 O O . ILE A 1 172 ? 11.328 1.643 -18.982 1.00 90.44 172 ILE A O 1
ATOM 1363 N N . LEU A 1 173 ? 12.788 0.872 -20.519 1.00 89.94 173 LEU A N 1
ATOM 1364 C CA . LEU A 1 173 ? 13.203 2.190 -21.000 1.00 89.94 173 LEU A CA 1
ATOM 1365 C C . LEU A 1 173 ? 12.031 2.924 -21.659 1.00 89.94 173 LEU A C 1
ATOM 1367 O O . LEU A 1 173 ? 11.756 4.069 -21.307 1.00 89.94 173 LEU A O 1
ATOM 1371 N N . SER A 1 174 ? 11.266 2.238 -22.513 1.00 90.50 174 SER A N 1
ATOM 1372 C CA . SER A 1 174 ? 10.063 2.796 -23.142 1.00 90.50 174 SER A CA 1
ATOM 1373 C C . SER A 1 174 ? 9.025 3.258 -22.109 1.00 90.50 174 SER A C 1
ATOM 1375 O O . SER A 1 174 ? 8.436 4.340 -22.230 1.00 90.50 174 SER A O 1
ATOM 1377 N N . PHE A 1 175 ? 8.826 2.472 -21.047 1.00 90.06 175 PHE A N 1
ATOM 1378 C CA . PHE A 1 175 ? 7.958 2.854 -19.937 1.00 90.06 175 PHE A CA 1
ATOM 1379 C C . PHE A 1 175 ? 8.473 4.111 -19.214 1.00 90.06 175 PHE A C 1
ATOM 1381 O O . PHE A 1 175 ? 7.700 5.042 -18.981 1.00 90.06 175 PHE A O 1
ATOM 1388 N N . ALA A 1 176 ? 9.768 4.166 -18.884 1.00 88.38 176 ALA A N 1
ATOM 1389 C CA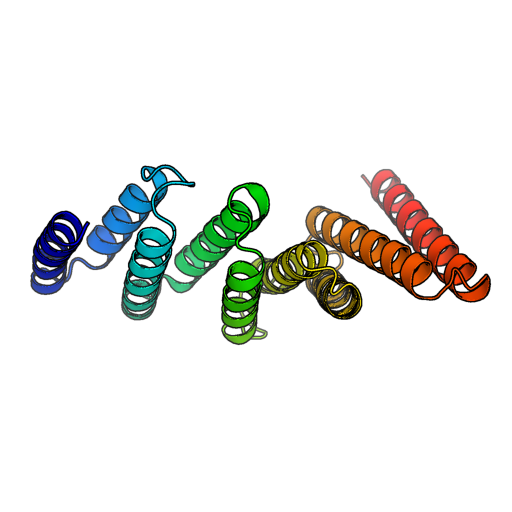 . ALA A 1 176 ? 10.369 5.309 -18.196 1.00 88.38 176 ALA A CA 1
ATOM 1390 C C . ALA A 1 176 ? 10.286 6.602 -19.028 1.00 88.38 176 ALA A C 1
ATOM 1392 O O . ALA A 1 176 ? 9.928 7.659 -18.497 1.00 88.38 176 ALA A O 1
ATOM 1393 N N . ASP A 1 177 ? 10.536 6.518 -20.335 1.00 86.88 177 ASP A N 1
ATOM 1394 C CA . ASP A 1 177 ? 10.428 7.652 -21.257 1.00 86.88 177 ASP A CA 1
ATOM 1395 C C . ASP A 1 177 ? 8.992 8.183 -21.337 1.00 86.88 177 ASP A C 1
ATOM 1397 O O . ASP A 1 177 ? 8.759 9.398 -21.270 1.00 86.88 177 ASP A O 1
ATOM 1401 N N . THR A 1 178 ? 8.012 7.278 -21.407 1.00 86.25 178 THR A N 1
ATOM 1402 C CA . THR A 1 178 ? 6.586 7.633 -21.423 1.00 86.25 178 THR A CA 1
ATOM 1403 C C . THR A 1 178 ? 6.188 8.404 -20.165 1.00 86.25 178 THR A C 1
ATOM 1405 O O . THR A 1 178 ? 5.518 9.436 -20.252 1.00 86.25 178 THR A O 1
ATOM 1408 N N . GLU A 1 179 ? 6.616 7.950 -18.985 1.00 80.00 179 GLU A N 1
ATOM 1409 C CA . GLU A 1 179 ? 6.256 8.614 -17.729 1.00 80.00 179 GLU A CA 1
ATOM 1410 C C . GLU A 1 179 ? 6.998 9.945 -17.530 1.00 80.00 179 GLU A C 1
ATOM 1412 O O . GLU A 1 179 ? 6.395 10.920 -17.078 1.00 80.00 179 GLU A O 1
ATOM 1417 N N . THR A 1 180 ? 8.259 10.045 -17.960 1.00 75.69 180 THR A N 1
ATOM 1418 C CA . THR A 1 180 ? 9.027 11.305 -17.917 1.00 75.69 180 THR A CA 1
ATOM 1419 C C . THR A 1 180 ? 8.427 12.368 -18.846 1.00 75.69 180 THR A C 1
ATOM 1421 O O . THR A 1 180 ? 8.368 13.555 -18.511 1.00 75.69 180 THR A O 1
ATOM 1424 N N . THR A 1 181 ? 7.937 11.947 -20.013 1.00 76.38 181 THR A N 1
ATOM 1425 C CA . THR A 1 181 ? 7.276 12.830 -20.984 1.00 76.38 181 THR A CA 1
ATOM 1426 C C . THR A 1 181 ? 5.914 13.297 -20.472 1.00 76.38 181 THR A C 1
ATOM 1428 O O . THR A 1 181 ? 5.568 14.473 -20.612 1.00 76.38 181 THR A O 1
ATOM 1431 N N . ARG A 1 182 ? 5.166 12.408 -19.807 1.00 71.94 182 ARG A N 1
ATOM 1432 C CA . ARG A 1 182 ? 3.892 12.741 -19.158 1.00 71.94 182 ARG A CA 1
ATOM 1433 C C . ARG A 1 182 ? 4.068 13.771 -18.033 1.00 71.94 182 ARG A C 1
ATOM 1435 O O . ARG A 1 182 ? 3.280 14.710 -17.962 1.00 71.94 182 ARG A O 1
ATOM 1442 N N . ASP A 1 183 ? 5.099 13.639 -17.195 1.00 63.44 183 ASP A N 1
ATOM 1443 C CA . ASP A 1 183 ? 5.385 14.607 -16.121 1.00 63.44 183 ASP A CA 1
ATOM 1444 C C . ASP A 1 183 ? 5.774 15.990 -16.677 1.00 63.44 183 ASP A C 1
ATOM 1446 O O . ASP A 1 183 ? 5.301 17.020 -16.198 1.00 63.44 183 ASP A O 1
ATOM 1450 N N . ARG A 1 184 ? 6.569 16.035 -17.757 1.00 61.03 184 ARG A N 1
ATOM 1451 C CA . ARG A 1 184 ? 6.900 17.298 -18.444 1.00 61.03 184 ARG A CA 1
ATOM 1452 C C . ARG A 1 184 ? 5.670 17.988 -19.028 1.00 61.03 184 ARG A C 1
ATOM 1454 O O . ARG A 1 184 ? 5.544 19.200 -18.881 1.00 61.03 184 ARG A O 1
ATOM 1461 N N . ALA A 1 185 ? 4.772 17.238 -19.664 1.00 61.91 185 ALA A N 1
ATOM 1462 C CA . ALA A 1 185 ? 3.543 17.791 -20.227 1.00 61.91 185 ALA A CA 1
ATOM 1463 C C . ALA A 1 185 ? 2.633 18.387 -19.140 1.00 61.91 185 ALA A C 1
ATOM 1465 O O . ALA A 1 185 ? 2.140 19.498 -19.309 1.00 61.91 185 ALA A O 1
ATOM 1466 N N . ALA A 1 186 ? 2.483 17.706 -17.997 1.00 61.25 186 ALA A N 1
ATOM 1467 C CA . ALA A 1 186 ? 1.670 18.189 -16.879 1.00 61.25 186 ALA A CA 1
ATOM 1468 C C . ALA A 1 186 ? 2.191 19.505 -16.266 1.00 61.25 186 ALA A C 1
ATOM 1470 O O . ALA A 1 186 ? 1.400 20.339 -15.827 1.00 61.25 186 ALA A O 1
ATOM 1471 N N . ARG A 1 187 ? 3.515 19.719 -16.261 1.00 58.81 187 ARG A N 1
ATOM 1472 C CA . ARG A 1 187 ? 4.147 20.955 -15.760 1.00 58.81 187 ARG A CA 1
ATOM 1473 C C . ARG A 1 187 ? 4.016 22.152 -16.703 1.00 58.81 187 ARG A C 1
ATOM 1475 O O . ARG A 1 187 ? 4.197 23.273 -16.252 1.00 58.81 187 ARG A O 1
ATOM 1482 N N . LEU A 1 188 ? 3.739 21.926 -17.988 1.00 57.22 188 LEU A N 1
ATOM 1483 C CA . LEU A 1 188 ? 3.566 22.987 -18.994 1.00 57.22 188 LEU A CA 1
ATOM 1484 C C . LEU A 1 188 ? 2.117 23.497 -19.086 1.00 57.22 188 LEU A C 1
ATOM 1486 O O . LEU A 1 188 ? 1.853 24.465 -19.793 1.00 57.22 188 LEU A O 1
ATOM 1490 N N . THR A 1 189 ? 1.185 22.836 -18.401 1.00 53.16 189 THR A N 1
ATOM 1491 C CA . THR A 1 189 ? -0.251 23.164 -18.367 1.00 53.16 189 THR A CA 1
ATOM 1492 C C . THR A 1 189 ? -0.705 23.867 -17.079 1.00 53.16 189 THR A C 1
ATOM 1494 O O . THR A 1 189 ? -1.906 24.060 -16.896 1.00 53.16 189 THR A O 1
ATOM 1497 N N . LEU A 1 190 ? 0.231 24.234 -16.196 1.00 43.69 190 LEU A N 1
ATOM 1498 C CA . LEU A 1 190 ? 0.020 25.035 -14.979 1.00 43.69 190 LEU A CA 1
ATOM 1499 C C . LEU A 1 190 ? 0.604 26.438 -15.166 1.00 43.69 190 LEU A C 1
ATOM 1501 O O . LEU A 1 190 ? -0.003 27.385 -14.621 1.00 43.69 190 LEU A O 1
#

Secondary structure (DSSP, 8-state):
-HHHHHHHHHHHHHHHHTT-HHHHHHHHHHHHHHS-TTT-HHHHHHHHHHHHHHHHHTT-HHHHHHHHHHHHHHHHHHT--HHHHHHHHHHHHHH--TTS-HHHHHHHHHHHHHHHHHTT-HHHHHHHHHHHHHHHTTTSHHHHHHHHHHHHHHHHHHHHHTT--HHHHHHHHHHHHHHHHHHHHHHT--